Protein AF-S0FNC2-F1 (afdb_monomer)

Secondary structure (DSSP, 8-state):
---PPPHHHHHHHHHHHHHTT--SHHHHHHHHHHHHH-TT-HHHHHHHHHHHHHTT-HHHHHHHHHHHHHH-TT-HHHHHHHHHHHHHHHHHHHHHT--SHHHHHHHHHHHHHTT-HHHHHHHHHHHHHHS--HHHHHHHHHHHHHTT-HHHHHHHHHHHHHT--SHHHHHHHHHHHHHTT----

Organism: NCBI:txid1195236

Mean predicted aligned error: 4.33 Å

Radius of gyration: 21.6 Å; Cα contacts (8 Å, |Δi|>4): 200; chains: 1; bounding box: 62×23×60 Å

Structure (mmCIF, N/CA/C/O backbone):
data_AF-S0FNC2-F1
#
_entry.id   AF-S0FNC2-F1
#
loop_
_atom_site.group_PDB
_atom_site.id
_atom_site.type_symbol
_atom_site.label_atom_id
_atom_site.label_alt_id
_atom_site.label_comp_id
_atom_site.label_asym_id
_atom_site.label_entity_id
_atom_site.label_seq_id
_atom_site.pdbx_PDB_ins_code
_atom_site.Cartn_x
_atom_site.Cartn_y
_atom_site.Cartn_z
_atom_site.occupancy
_atom_site.B_iso_or_equiv
_atom_site.auth_seq_id
_atom_site.auth_comp_id
_atom_site.auth_asym_id
_atom_site.auth_atom_id
_atom_site.pdbx_PDB_model_num
ATOM 1 N N . MET A 1 1 ? -41.531 9.515 15.859 1.00 40.91 1 MET A N 1
ATOM 2 C CA . MET A 1 1 ? -40.323 9.448 16.715 1.00 40.91 1 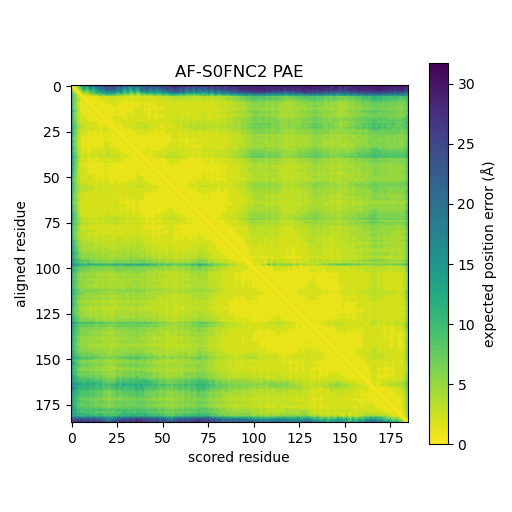MET A CA 1
ATOM 3 C C . MET A 1 1 ? -39.159 8.890 15.906 1.00 40.91 1 MET A C 1
ATOM 5 O O . MET A 1 1 ? -39.234 7.741 15.489 1.00 40.91 1 MET A O 1
ATOM 9 N N . LYS A 1 2 ? -38.100 9.671 15.647 1.00 50.19 2 LYS A N 1
ATOM 10 C CA . LYS A 1 2 ? -36.834 9.107 15.144 1.00 50.19 2 LYS A CA 1
ATOM 11 C C . LYS A 1 2 ? -36.235 8.273 16.281 1.00 50.19 2 LYS A C 1
ATOM 13 O O . LYS A 1 2 ? -35.897 8.844 17.312 1.00 50.19 2 LYS A O 1
ATOM 18 N N . ARG A 1 3 ? -36.144 6.945 16.130 1.00 58.72 3 ARG A N 1
ATOM 19 C CA . ARG A 1 3 ? -35.386 6.096 17.067 1.00 58.72 3 ARG A CA 1
ATOM 20 C C . ARG A 1 3 ? -33.948 6.617 17.094 1.00 58.72 3 ARG A C 1
ATOM 22 O O . ARG A 1 3 ? -33.275 6.596 16.065 1.00 58.72 3 ARG A O 1
ATOM 29 N N . SER A 1 4 ? -33.499 7.128 18.237 1.00 69.94 4 SER A N 1
ATOM 30 C CA . SER A 1 4 ? -32.091 7.455 18.427 1.00 69.94 4 SER A CA 1
ATOM 31 C C . SER A 1 4 ? -31.295 6.152 18.363 1.00 69.94 4 SER A C 1
ATOM 33 O O . SER A 1 4 ? -31.617 5.179 19.041 1.00 69.94 4 SER A O 1
ATOM 35 N N . ILE A 1 5 ? -30.281 6.107 17.501 1.00 80.75 5 ILE A N 1
ATOM 36 C CA . ILE A 1 5 ? -29.391 4.946 17.418 1.00 80.75 5 ILE A CA 1
ATOM 37 C C . ILE A 1 5 ? -28.609 4.869 18.735 1.00 80.75 5 ILE A C 1
ATOM 39 O O . ILE A 1 5 ? -27.973 5.855 19.135 1.00 80.75 5 ILE A O 1
ATOM 43 N N . ASN A 1 6 ? -28.661 3.725 19.419 1.00 90.62 6 ASN A N 1
ATOM 44 C CA . ASN A 1 6 ? -27.927 3.501 20.668 1.00 90.62 6 ASN A CA 1
ATOM 45 C C . ASN A 1 6 ? -26.466 3.075 20.397 1.00 90.62 6 ASN A C 1
ATOM 47 O O . ASN A 1 6 ? -26.083 2.814 19.258 1.00 90.62 6 ASN A O 1
ATOM 51 N N . LEU A 1 7 ? -25.614 3.059 21.429 1.00 93.81 7 LEU A N 1
ATOM 52 C CA . LEU A 1 7 ? -24.181 2.765 21.269 1.00 93.81 7 LEU A CA 1
ATOM 53 C C . LEU A 1 7 ? -23.921 1.374 20.664 1.00 93.81 7 LEU A C 1
ATOM 55 O O . LEU A 1 7 ? -23.107 1.255 19.753 1.00 93.81 7 LEU A O 1
ATOM 59 N N . GLN A 1 8 ? -24.646 0.342 21.102 1.00 95.25 8 GLN A N 1
ATOM 60 C CA . GLN A 1 8 ? -24.452 -1.015 20.580 1.00 95.25 8 GLN A CA 1
ATOM 61 C C . GLN A 1 8 ? -24.790 -1.132 19.092 1.00 95.25 8 GLN A C 1
ATOM 63 O O . GLN A 1 8 ? -24.058 -1.778 18.347 1.00 95.25 8 GLN A O 1
ATOM 68 N N . GLN A 1 9 ? -25.838 -0.448 18.630 1.00 95.75 9 GLN A N 1
ATOM 69 C CA . GLN A 1 9 ? -26.173 -0.393 17.207 1.00 95.75 9 GLN A CA 1
ATOM 70 C C . GLN A 1 9 ? -25.085 0.302 16.378 1.00 95.75 9 GLN A C 1
ATOM 72 O O . GLN A 1 9 ? -24.824 -0.111 15.251 1.00 95.75 9 GLN A O 1
ATOM 77 N N . LEU A 1 10 ? -24.431 1.340 16.919 1.00 97.12 10 LEU A N 1
ATOM 78 C CA . LEU A 1 10 ? -23.294 1.976 16.243 1.00 97.12 10 LEU A CA 1
ATOM 79 C C . LEU A 1 10 ? -22.106 1.017 16.136 1.00 97.12 10 LEU A C 1
ATOM 81 O O . LEU A 1 10 ? -21.517 0.915 15.063 1.00 97.12 10 LEU A O 1
ATOM 85 N N . ILE A 1 11 ? -21.781 0.307 17.220 1.00 97.81 11 ILE A N 1
ATOM 86 C CA . ILE A 1 11 ? -20.673 -0.658 17.258 1.00 97.81 11 ILE A CA 1
ATOM 87 C C . ILE A 1 11 ? -20.911 -1.800 16.266 1.00 97.81 11 ILE A C 1
ATOM 89 O O . ILE A 1 11 ? -20.016 -2.103 15.478 1.00 97.81 11 ILE A O 1
ATOM 93 N N . ALA A 1 12 ? -22.112 -2.388 16.262 1.00 97.62 12 ALA A N 1
ATOM 94 C CA . ALA A 1 12 ? -22.476 -3.453 15.328 1.00 97.62 12 ALA A CA 1
ATOM 95 C C . ALA A 1 12 ? -22.312 -2.988 13.875 1.00 97.62 12 ALA A C 1
ATOM 97 O O . ALA A 1 12 ? -21.589 -3.607 13.098 1.00 97.62 12 ALA A O 1
ATOM 98 N N . LYS A 1 13 ? -22.868 -1.817 13.550 1.00 97.56 13 LYS A N 1
ATOM 99 C CA . LYS A 1 13 ? -22.765 -1.231 12.214 1.00 97.56 13 LYS A CA 1
ATOM 100 C C . LYS A 1 13 ? -21.322 -0.929 11.800 1.00 97.56 13 LYS A C 1
ATOM 102 O O . LYS A 1 13 ? -20.951 -1.163 10.657 1.00 97.56 13 LYS A O 1
ATOM 107 N N . ALA A 1 14 ? -20.497 -0.405 12.707 1.00 97.69 14 ALA A N 1
ATOM 108 C CA . ALA A 1 14 ? -19.078 -0.183 12.431 1.00 97.69 14 ALA A CA 1
ATOM 109 C C . ALA A 1 14 ? -18.333 -1.500 12.159 1.00 97.69 14 ALA A C 1
ATOM 111 O O . ALA A 1 14 ? -17.436 -1.534 11.319 1.00 97.69 14 ALA A O 1
ATOM 112 N N . GLY A 1 15 ? -18.705 -2.574 12.862 1.00 97.69 15 GLY A N 1
ATOM 113 C CA . GLY A 1 15 ? -18.206 -3.924 12.617 1.00 97.69 15 GLY A CA 1
ATOM 114 C C . GLY A 1 15 ? -18.590 -4.448 11.234 1.00 97.69 15 GLY A C 1
ATOM 115 O O . GLY A 1 15 ? -17.712 -4.884 10.498 1.00 97.69 15 GLY A O 1
ATOM 116 N N . GLU A 1 16 ? -19.864 -4.337 10.855 1.00 98.06 16 GLU A N 1
ATOM 117 C CA . GLU A 1 16 ? -20.365 -4.734 9.529 1.00 98.06 16 GLU A CA 1
ATOM 118 C C . GLU A 1 16 ? -19.631 -4.000 8.401 1.00 98.06 16 GLU A C 1
ATOM 120 O O . GLU A 1 16 ? -19.143 -4.631 7.469 1.00 98.06 16 GLU A O 1
ATOM 125 N N . MET A 1 17 ? -19.479 -2.678 8.522 1.00 97.94 17 MET A N 1
ATOM 126 C CA . MET A 1 17 ? -18.751 -1.871 7.538 1.00 97.94 17 MET A CA 1
ATOM 127 C C . MET A 1 17 ? -17.285 -2.295 7.415 1.00 97.94 17 MET A C 1
ATOM 129 O O . MET A 1 17 ? -16.760 -2.382 6.310 1.00 97.94 17 MET A O 1
ATOM 133 N N . ALA A 1 18 ? -16.628 -2.603 8.537 1.00 96.81 18 ALA A N 1
ATOM 134 C CA . ALA A 1 18 ? -15.254 -3.094 8.523 1.00 96.81 18 ALA A CA 1
ATOM 135 C C . ALA A 1 18 ? -15.131 -4.445 7.796 1.00 96.81 18 ALA A C 1
ATOM 137 O O . ALA A 1 18 ? -14.205 -4.628 7.009 1.00 96.81 18 ALA A O 1
ATOM 138 N N . VAL A 1 19 ? -16.073 -5.369 8.020 1.00 97.50 19 VAL A N 1
ATOM 139 C CA . VAL A 1 19 ? -16.124 -6.667 7.319 1.00 97.50 19 VAL A CA 1
ATOM 140 C C . VAL A 1 19 ? -16.393 -6.480 5.824 1.00 97.50 19 VAL A C 1
ATOM 142 O O . VAL A 1 19 ? -15.784 -7.161 5.005 1.00 97.50 19 VAL A O 1
ATOM 145 N N . ALA A 1 20 ? -17.245 -5.521 5.462 1.00 97.44 20 ALA A N 1
ATOM 146 C CA . ALA A 1 20 ? -17.543 -5.161 4.077 1.00 97.44 20 ALA A CA 1
ATOM 147 C C . ALA A 1 20 ? -16.441 -4.319 3.396 1.00 97.44 20 ALA A C 1
ATOM 149 O O . ALA A 1 20 ? -16.605 -3.918 2.246 1.00 97.44 20 ALA A O 1
ATOM 150 N N . ASN A 1 21 ? -15.321 -4.043 4.082 1.00 95.62 21 ASN A N 1
ATOM 151 C CA . ASN A 1 21 ? -14.230 -3.188 3.601 1.00 95.62 21 ASN A CA 1
ATOM 152 C C . ASN A 1 21 ? -14.685 -1.750 3.242 1.00 95.62 21 ASN A C 1
ATOM 154 O O . ASN A 1 21 ? -14.097 -1.082 2.391 1.00 95.62 21 ASN A O 1
ATOM 158 N N . GLU A 1 22 ? -15.731 -1.254 3.908 1.00 97.19 22 GLU A N 1
ATOM 159 C CA . GLU A 1 22 ? -16.284 0.088 3.730 1.00 97.19 22 GLU A CA 1
ATOM 160 C C . GLU A 1 22 ? -15.594 1.090 4.665 1.00 97.19 22 GLU A C 1
ATOM 162 O O . GLU A 1 22 ? -16.004 1.293 5.810 1.00 9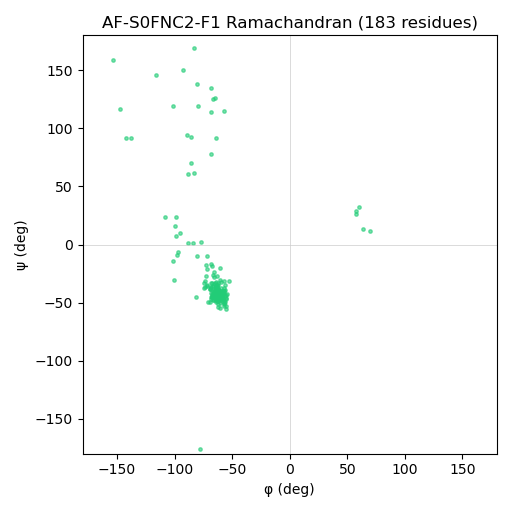7.19 22 GLU A O 1
ATOM 167 N N . TRP A 1 23 ? -14.568 1.774 4.161 1.00 96.50 23 TRP A N 1
ATOM 168 C CA . TRP A 1 23 ? -13.766 2.734 4.935 1.00 96.50 23 TRP A CA 1
ATOM 169 C C . TRP A 1 23 ? -14.009 4.195 4.551 1.00 96.50 23 TRP A C 1
ATOM 171 O O . TRP A 1 23 ? -13.139 5.033 4.739 1.00 96.50 23 TRP A O 1
ATOM 181 N N . GLY A 1 24 ? -15.167 4.518 3.976 1.00 95.56 24 GLY A N 1
ATOM 182 C CA . GLY A 1 24 ? -15.487 5.884 3.552 1.00 95.56 24 GLY A CA 1
ATOM 183 C C . GLY A 1 24 ? -15.896 6.817 4.701 1.00 95.56 24 GLY A C 1
ATOM 184 O O . GLY A 1 24 ? -15.958 6.432 5.871 1.00 95.56 24 GLY A O 1
ATOM 185 N N . GLU A 1 25 ? -16.283 8.047 4.358 1.00 96.94 25 GLU A N 1
ATOM 186 C CA . GLU A 1 25 ? -16.701 9.098 5.308 1.00 96.94 25 GLU A CA 1
ATOM 187 C C . GLU A 1 25 ? -17.815 8.641 6.276 1.00 96.94 25 GLU A C 1
ATOM 189 O O . GLU A 1 25 ? -17.888 9.046 7.440 1.00 96.94 25 GLU A O 1
ATOM 194 N N . ARG A 1 26 ? -18.692 7.741 5.821 1.00 97.00 26 ARG A N 1
ATOM 195 C CA . ARG A 1 26 ? -19.731 7.135 6.661 1.00 97.00 26 ARG A CA 1
ATOM 196 C C . ARG A 1 26 ? -19.137 6.308 7.807 1.00 97.00 26 ARG A C 1
ATOM 198 O O . ARG A 1 26 ? -19.629 6.409 8.932 1.00 97.00 26 ARG A O 1
ATOM 205 N N . ALA A 1 27 ? -18.098 5.518 7.533 1.00 97.44 27 ALA A N 1
ATOM 206 C CA . ALA A 1 27 ? -17.410 4.703 8.532 1.00 97.44 27 ALA A CA 1
ATOM 207 C C . ALA A 1 27 ? -16.709 5.597 9.554 1.00 97.44 27 ALA A C 1
ATOM 209 O O . ALA A 1 27 ? -16.815 5.359 10.759 1.00 97.44 27 ALA A O 1
ATOM 210 N N . TYR A 1 28 ? -16.081 6.674 9.073 1.00 98.38 28 TYR A N 1
ATOM 211 C CA . TYR A 1 28 ? -15.515 7.718 9.919 1.00 98.38 28 TYR A CA 1
ATOM 212 C C . TYR A 1 28 ? -16.564 8.297 10.876 1.00 98.38 28 TYR A C 1
ATOM 214 O O . TYR A 1 28 ? -16.401 8.222 12.093 1.00 98.38 28 TYR A O 1
ATOM 222 N N . LYS A 1 29 ? -17.692 8.795 10.349 1.00 98.25 29 LYS A N 1
ATOM 223 C CA . LYS A 1 29 ? -18.761 9.417 11.153 1.00 98.25 29 LYS A CA 1
ATOM 224 C C . LYS A 1 29 ? -19.300 8.481 12.236 1.00 98.25 29 LYS A C 1
ATOM 226 O O . LYS A 1 29 ? -19.562 8.924 13.353 1.00 98.25 29 LYS A O 1
ATOM 231 N N . ILE A 1 30 ? -19.463 7.195 11.922 1.00 98.06 30 ILE A N 1
ATOM 232 C CA . ILE A 1 30 ? -19.958 6.198 12.880 1.00 98.06 30 ILE A CA 1
ATOM 233 C C . ILE A 1 30 ? -18.922 5.933 13.974 1.00 98.06 30 ILE A C 1
ATOM 235 O O . ILE A 1 30 ? -19.272 6.014 15.149 1.00 98.06 30 ILE A O 1
ATOM 239 N N . ASN A 1 31 ? -17.661 5.670 13.623 1.00 98.44 31 ASN A N 1
ATOM 240 C CA . ASN A 1 31 ? -16.629 5.402 14.627 1.00 98.44 31 ASN A CA 1
ATOM 241 C C . ASN A 1 31 ? -16.323 6.638 15.487 1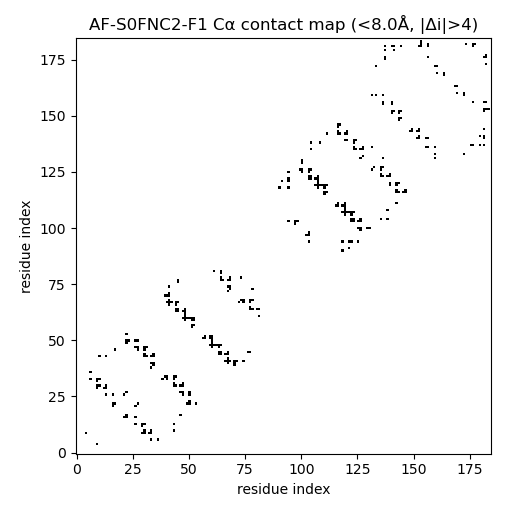.00 98.44 31 ASN A C 1
ATOM 243 O O . ASN A 1 31 ? -16.172 6.517 16.700 1.00 98.44 31 ASN A O 1
ATOM 247 N N . ALA A 1 32 ? -16.356 7.841 14.910 1.00 98.25 32 ALA A N 1
ATOM 248 C CA . ALA A 1 32 ? -16.269 9.085 15.671 1.00 98.25 32 ALA A CA 1
ATOM 249 C C . ALA A 1 32 ? -17.451 9.246 16.647 1.00 98.25 32 ALA A C 1
ATOM 251 O O . ALA A 1 32 ? -17.269 9.687 17.781 1.00 98.25 32 ALA A O 1
ATOM 252 N N . ALA A 1 33 ? -18.670 8.864 16.247 1.00 97.88 33 ALA A N 1
ATOM 253 C CA . ALA A 1 33 ? -19.832 8.881 17.135 1.00 97.88 33 ALA A CA 1
ATOM 254 C C . ALA A 1 33 ? -19.742 7.840 18.265 1.00 97.88 33 ALA A C 1
ATOM 256 O O . ALA A 1 33 ? -20.227 8.116 19.364 1.00 97.88 33 ALA A O 1
ATOM 257 N N . ILE A 1 34 ? -19.116 6.682 18.018 1.00 98.44 34 ILE A N 1
ATOM 258 C CA . ILE A 1 34 ? -18.789 5.698 19.062 1.00 98.44 34 ILE A CA 1
ATOM 259 C C . ILE A 1 34 ? -17.835 6.337 20.068 1.00 98.44 34 ILE A C 1
ATOM 261 O O . ILE A 1 34 ? -18.186 6.416 21.240 1.00 98.44 34 ILE A O 1
ATOM 265 N N . LEU A 1 35 ? -16.706 6.896 19.616 1.00 97.81 35 LEU A N 1
ATOM 266 C CA . LEU A 1 35 ? -15.709 7.494 20.513 1.00 97.81 35 LEU A CA 1
ATOM 267 C C . LEU A 1 35 ? -16.220 8.701 21.305 1.00 97.81 35 LEU A C 1
ATOM 269 O O . LEU A 1 35 ? -15.751 8.950 22.410 1.00 97.81 35 LEU A O 1
ATOM 273 N N . LYS A 1 36 ? -17.212 9.438 20.789 1.00 97.44 36 LYS A N 1
ATOM 274 C CA . LYS A 1 36 ? -17.891 10.499 21.556 1.00 97.44 36 LYS A CA 1
ATOM 275 C C . LYS A 1 36 ? -18.684 9.968 22.755 1.00 97.44 36 LYS A C 1
ATOM 277 O O . LYS A 1 36 ? -18.905 10.717 23.699 1.00 97.44 36 LYS A O 1
ATOM 282 N N . ARG A 1 37 ? -19.163 8.723 22.693 1.00 96.88 37 ARG A N 1
ATOM 283 C CA . ARG A 1 37 ? -19.986 8.079 23.735 1.00 96.88 37 ARG A CA 1
ATOM 284 C C . ARG A 1 37 ? -19.180 7.129 24.614 1.00 96.88 37 ARG A C 1
ATOM 286 O O . ARG A 1 37 ? -19.524 6.945 25.772 1.00 96.88 37 ARG A O 1
ATOM 293 N N . ASP A 1 38 ? -18.147 6.533 24.040 1.00 97.50 38 ASP A N 1
ATOM 294 C CA . ASP A 1 38 ? -17.257 5.564 24.657 1.00 97.50 38 ASP A CA 1
ATOM 295 C C . ASP A 1 38 ? -15.834 5.830 24.160 1.00 97.50 38 ASP A C 1
ATOM 297 O O . ASP A 1 38 ? -15.408 5.344 23.111 1.00 97.50 38 ASP A O 1
ATOM 301 N N . GLN A 1 39 ? -15.107 6.662 24.907 1.00 96.75 39 GLN A N 1
ATOM 302 C CA . GLN A 1 39 ? -13.744 7.065 24.556 1.00 96.75 39 GLN A CA 1
ATOM 303 C C . GLN A 1 39 ? -12.737 5.912 24.666 1.00 96.75 39 GLN A C 1
ATOM 305 O O . GLN A 1 39 ? -11.666 6.007 24.064 1.00 96.75 39 GLN A O 1
ATOM 310 N N . ASN A 1 40 ? -13.106 4.833 25.369 1.00 97.19 40 ASN A N 1
ATOM 311 C CA . ASN A 1 40 ? -12.286 3.650 25.623 1.00 97.19 40 ASN A CA 1
ATOM 312 C C . ASN A 1 40 ? -12.630 2.502 24.658 1.00 97.19 40 ASN A C 1
ATOM 314 O O . ASN A 1 40 ? -12.384 1.333 24.944 1.00 97.19 40 ASN A O 1
ATOM 318 N N . ASN A 1 41 ? -13.192 2.815 23.489 1.00 98.19 41 ASN A N 1
ATOM 319 C CA . ASN A 1 41 ? -13.463 1.817 22.466 1.00 98.19 41 ASN A CA 1
ATOM 320 C C . ASN A 1 41 ? -12.230 1.595 21.572 1.00 98.19 41 ASN A C 1
ATOM 322 O O . ASN A 1 41 ? -12.050 2.283 20.559 1.00 98.19 41 ASN A O 1
ATOM 326 N N . SER A 1 42 ? -11.384 0.620 21.921 1.00 98.31 42 SER A N 1
ATOM 327 C CA . SER A 1 42 ? -10.163 0.305 21.155 1.00 98.31 42 SER A CA 1
ATOM 328 C C . SER A 1 42 ? -10.472 -0.046 19.692 1.00 98.31 42 SER A C 1
ATOM 330 O O . SER A 1 42 ? -9.810 0.440 18.775 1.00 98.31 42 SER A O 1
ATOM 332 N N . ALA A 1 43 ? -11.545 -0.800 19.440 1.00 98.12 43 ALA A N 1
ATOM 333 C CA . ALA A 1 43 ? -11.960 -1.185 18.092 1.00 98.12 43 ALA A CA 1
ATOM 334 C C . ALA A 1 43 ? -12.415 0.004 17.222 1.00 98.12 43 ALA A C 1
ATOM 336 O O . ALA A 1 43 ? -12.214 -0.003 16.010 1.00 98.12 43 ALA A O 1
ATOM 337 N N . ALA A 1 44 ? -13.039 1.034 17.797 1.00 98.44 44 ALA A N 1
ATOM 338 C CA . ALA A 1 44 ? -13.361 2.249 17.048 1.00 98.44 44 ALA A CA 1
ATOM 339 C C . ALA A 1 44 ? -12.103 3.077 16.739 1.00 98.44 44 ALA A C 1
ATOM 341 O O . ALA A 1 44 ? -12.003 3.632 15.643 1.00 98.44 44 ALA A O 1
ATOM 342 N N . CYS A 1 45 ? -11.125 3.106 17.655 1.00 98.69 45 CYS A N 1
ATOM 343 C CA . CYS A 1 45 ? -9.824 3.734 17.413 1.00 98.69 45 CYS A CA 1
ATOM 344 C C . CYS A 1 45 ? -9.099 3.065 16.235 1.00 98.69 45 CYS A C 1
ATOM 346 O O . CYS A 1 45 ? -8.700 3.756 15.300 1.00 98.69 45 CYS A O 1
ATOM 348 N N . THR A 1 46 ? -9.022 1.729 16.193 1.00 98.62 46 THR A N 1
ATOM 349 C CA . THR A 1 46 ? -8.373 1.018 15.073 1.00 98.62 46 THR A CA 1
ATOM 350 C C . THR A 1 46 ? -9.085 1.218 13.735 1.00 98.62 46 THR A C 1
ATOM 352 O O . THR A 1 46 ? -8.430 1.358 12.702 1.00 98.62 46 THR A O 1
ATOM 355 N N . ARG A 1 47 ? -10.423 1.289 13.721 1.00 98.50 47 ARG A N 1
ATOM 356 C CA . ARG A 1 47 ? -11.190 1.568 12.494 1.00 98.50 47 ARG A CA 1
ATOM 357 C C . ARG A 1 47 ? -11.006 3.007 11.999 1.00 98.50 47 ARG A C 1
ATOM 359 O O . ARG A 1 47 ? -10.899 3.209 10.792 1.00 98.50 47 ARG A O 1
ATOM 366 N N . LEU A 1 48 ? -10.932 3.999 12.893 1.00 98.50 48 LEU A N 1
ATOM 367 C CA . LEU A 1 48 ? -10.581 5.374 12.506 1.00 98.50 48 LEU A CA 1
ATOM 368 C C . LEU A 1 48 ? -9.140 5.473 12.014 1.00 98.50 48 LEU A C 1
ATOM 370 O O . LEU A 1 48 ? -8.888 6.131 11.011 1.00 98.50 48 LEU A O 1
ATOM 374 N N . ALA A 1 49 ? -8.209 4.781 12.663 1.00 98.50 49 ALA A N 1
ATOM 375 C CA . ALA A 1 49 ? -6.829 4.717 12.210 1.00 98.50 49 ALA A CA 1
ATOM 376 C C . ALA A 1 49 ? -6.727 4.154 10.782 1.00 98.50 49 ALA A C 1
ATOM 378 O O . ALA A 1 49 ? -6.024 4.705 9.937 1.00 98.50 49 ALA A O 1
ATOM 379 N N . LYS A 1 50 ? -7.496 3.099 10.472 1.00 98.00 50 LYS A N 1
ATOM 380 C CA . LYS A 1 50 ? -7.593 2.548 9.114 1.00 98.00 50 LYS A CA 1
ATOM 381 C C . LYS A 1 50 ? -8.158 3.559 8.114 1.00 98.00 50 LYS A C 1
ATOM 383 O O . LYS A 1 50 ? -7.620 3.658 7.015 1.00 98.00 50 LYS A O 1
ATOM 388 N N . TYR A 1 51 ? -9.195 4.311 8.494 1.00 98.19 51 TYR A N 1
ATOM 389 C CA . TYR A 1 51 ? -9.731 5.409 7.682 1.00 98.19 51 TYR A CA 1
ATOM 390 C C . TYR A 1 51 ? -8.647 6.443 7.361 1.00 98.19 51 TYR A C 1
ATOM 392 O O . TYR A 1 51 ? -8.418 6.734 6.191 1.00 98.19 51 TYR A O 1
ATOM 400 N N . TYR A 1 52 ? -7.949 6.959 8.376 1.00 98.44 52 TYR A N 1
ATOM 401 C CA . TYR A 1 52 ? -6.894 7.955 8.183 1.00 98.44 52 TYR A CA 1
ATOM 402 C C . TYR A 1 52 ? -5.783 7.427 7.277 1.00 98.44 52 TYR A C 1
ATOM 404 O O . TYR A 1 52 ? -5.430 8.077 6.299 1.00 98.44 52 TYR A O 1
ATOM 412 N N . ARG A 1 53 ? -5.336 6.189 7.511 1.00 96.56 53 ARG A N 1
ATOM 413 C CA . ARG A 1 53 ? -4.305 5.536 6.698 1.00 96.56 53 ARG A CA 1
ATOM 414 C C . ARG A 1 53 ? -4.688 5.429 5.219 1.00 96.56 53 ARG A C 1
ATOM 416 O O . ARG A 1 53 ? -3.839 5.613 4.360 1.00 96.56 53 ARG A O 1
ATOM 423 N N . LEU A 1 54 ? -5.944 5.102 4.910 1.00 95.50 54 LEU A N 1
ATOM 424 C CA . LEU A 1 54 ? -6.420 4.997 3.522 1.00 95.50 54 LEU A CA 1
ATOM 425 C C . LEU A 1 54 ? -6.573 6.356 2.826 1.00 95.50 54 LEU A C 1
ATOM 427 O O . LEU A 1 54 ? -6.638 6.393 1.603 1.00 95.50 54 LEU A O 1
ATOM 431 N N . ASN A 1 55 ? -6.625 7.445 3.594 1.00 96.19 55 ASN A N 1
ATOM 432 C CA . ASN A 1 55 ? -6.649 8.816 3.088 1.00 96.19 55 ASN A CA 1
ATOM 433 C C . ASN A 1 55 ? -5.265 9.483 3.157 1.00 96.19 55 ASN A C 1
ATOM 435 O O . ASN A 1 55 ? -5.187 10.699 3.072 1.00 96.19 55 ASN A O 1
ATOM 439 N N . ASP A 1 56 ? -4.196 8.696 3.324 1.00 95.56 56 ASP A N 1
ATOM 440 C CA . ASP A 1 56 ? -2.804 9.164 3.411 1.00 95.56 56 ASP A CA 1
ATOM 441 C C . ASP A 1 56 ? -2.489 10.062 4.629 1.00 95.56 56 ASP A C 1
ATOM 443 O O . ASP A 1 56 ? -1.418 10.651 4.745 1.00 95.56 56 ASP A O 1
ATOM 447 N N . ASN A 1 57 ? -3.389 10.099 5.614 1.00 97.56 57 ASN A N 1
ATOM 448 C CA . ASN A 1 57 ? -3.196 10.798 6.884 1.00 97.56 57 ASN A CA 1
ATOM 449 C C . ASN A 1 57 ? -2.446 9.883 7.867 1.00 97.56 57 ASN A C 1
ATOM 451 O O . ASN A 1 57 ? -3.028 9.322 8.803 1.00 97.56 57 ASN A O 1
ATOM 455 N N . ILE A 1 58 ? -1.162 9.638 7.597 1.00 96.88 58 ILE A N 1
ATOM 456 C CA . ILE A 1 58 ? -0.365 8.629 8.313 1.00 96.88 58 ILE A CA 1
ATOM 457 C C . ILE A 1 58 ? -0.182 8.972 9.796 1.00 96.88 58 ILE A C 1
ATOM 459 O O . ILE A 1 58 ? -0.297 8.080 10.639 1.00 96.88 58 ILE A O 1
ATOM 463 N N . GLU A 1 59 ? 0.031 10.240 10.137 1.00 97.50 59 GLU A N 1
ATOM 464 C CA . GLU A 1 59 ? 0.238 10.658 11.528 1.00 97.50 59 GLU A CA 1
ATOM 465 C C . GLU A 1 59 ? -1.027 10.491 12.375 1.00 97.50 59 GLU A C 1
ATOM 467 O O . GLU A 1 59 ? -0.987 9.904 13.458 1.00 97.50 59 GLU A O 1
ATOM 472 N N . GLU A 1 60 ? -2.189 10.897 11.864 1.00 98.31 60 GLU A N 1
ATOM 473 C CA . GLU A 1 60 ? -3.470 10.661 12.529 1.00 98.31 60 GLU A CA 1
ATOM 474 C C . GLU A 1 60 ? -3.772 9.164 12.654 1.00 98.31 60 GLU A C 1
ATOM 476 O O . GLU A 1 60 ? -4.316 8.717 13.669 1.00 98.31 60 GLU A O 1
ATOM 481 N N . ALA A 1 61 ? -3.387 8.363 11.655 1.00 98.50 61 ALA A N 1
ATOM 482 C CA . ALA A 1 61 ? -3.495 6.915 11.744 1.00 98.50 61 ALA A CA 1
ATOM 483 C C . ALA A 1 61 ? -2.635 6.358 12.887 1.00 98.50 61 ALA A C 1
ATOM 485 O O . ALA A 1 61 ? -3.153 5.600 13.712 1.00 98.50 61 ALA A O 1
ATOM 486 N N . LYS A 1 62 ? -1.358 6.759 12.980 1.00 98.44 62 LYS A N 1
ATOM 487 C CA . LYS A 1 62 ? -0.455 6.362 14.072 1.00 98.44 62 LYS A CA 1
ATOM 488 C C . LYS A 1 62 ? -1.036 6.737 15.432 1.00 98.44 62 LYS A C 1
ATOM 490 O O . LYS A 1 62 ? -1.152 5.871 16.295 1.00 98.44 62 LYS A O 1
ATOM 495 N N . GLN A 1 63 ? -1.480 7.983 15.602 1.00 98.50 63 GLN A N 1
ATOM 496 C CA . GLN A 1 63 ? -2.080 8.459 16.853 1.00 98.50 63 GLN A CA 1
ATOM 497 C C . GLN A 1 63 ? -3.293 7.620 17.272 1.00 98.50 63 GLN A C 1
ATOM 499 O O . GLN A 1 63 ? -3.431 7.261 18.441 1.00 98.50 63 GLN A O 1
ATOM 504 N N . MET A 1 64 ? -4.171 7.268 16.330 1.00 98.62 64 MET A N 1
ATOM 505 C CA . MET A 1 64 ? -5.344 6.444 16.631 1.00 98.62 64 MET A CA 1
ATOM 506 C C . MET A 1 64 ? -4.988 4.982 16.933 1.00 98.62 64 MET A C 1
ATOM 508 O O . MET A 1 64 ? -5.631 4.376 17.791 1.00 98.62 64 MET A O 1
ATOM 512 N N . TYR A 1 65 ? -3.971 4.408 16.282 1.00 98.75 65 TYR A N 1
ATOM 513 C CA . TYR A 1 65 ? -3.482 3.076 16.646 1.00 98.75 65 TYR A CA 1
ATOM 514 C C . TYR A 1 65 ? -2.819 3.066 18.027 1.00 98.75 65 TYR A C 1
ATOM 516 O O . TYR A 1 65 ? -3.102 2.165 18.810 1.00 98.75 65 TYR A O 1
ATOM 524 N N . LEU A 1 66 ? -2.007 4.074 18.356 1.00 98.69 66 LEU A N 1
ATOM 525 C CA . LEU A 1 66 ? -1.398 4.217 19.683 1.00 98.69 66 LEU A CA 1
ATOM 526 C C . LEU A 1 66 ? -2.470 4.350 20.766 1.00 98.69 66 LEU A C 1
ATOM 528 O O . LEU A 1 66 ? -2.459 3.592 21.727 1.00 98.69 66 LEU A O 1
ATOM 532 N N . LYS A 1 67 ? -3.487 5.191 20.542 1.00 98.62 67 LYS A N 1
ATOM 533 C CA . LYS A 1 67 ? -4.636 5.288 21.450 1.00 98.62 67 LYS A CA 1
ATOM 534 C C . LYS A 1 67 ? -5.355 3.947 21.638 1.00 98.62 67 LYS A C 1
ATOM 536 O O . LYS A 1 67 ? -5.831 3.650 22.729 1.00 98.62 67 LYS A O 1
ATOM 541 N N . ALA A 1 68 ? -5.470 3.133 20.586 1.00 98.75 68 ALA A N 1
ATOM 542 C CA . ALA A 1 68 ? -6.055 1.801 20.712 1.00 98.75 68 ALA A CA 1
ATOM 543 C C . ALA A 1 68 ? -5.217 0.886 21.623 1.00 98.75 68 ALA A C 1
ATOM 545 O O . ALA A 1 68 ? -5.810 0.107 22.363 1.00 98.75 68 ALA A O 1
ATOM 546 N N . LEU A 1 69 ? -3.884 1.008 21.589 1.00 98.62 69 LEU A N 1
ATOM 547 C CA . LEU A 1 69 ? -2.958 0.267 22.455 1.00 98.62 69 LEU A CA 1
ATOM 548 C C . LEU A 1 69 ? -2.938 0.779 23.896 1.00 98.62 69 LEU A C 1
ATOM 550 O O . LEU A 1 69 ? -2.807 -0.025 24.811 1.00 98.62 69 LEU A O 1
ATOM 554 N N . ASP A 1 70 ? -3.134 2.081 24.110 1.00 98.5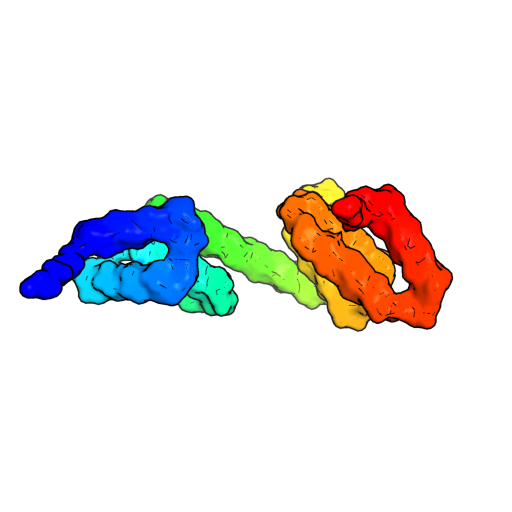6 70 ASP A N 1
ATOM 555 C CA . ASP A 1 70 ? -3.291 2.638 25.460 1.00 98.56 70 ASP A CA 1
ATOM 556 C C . ASP A 1 70 ? -4.532 2.065 26.169 1.00 98.56 70 ASP A C 1
ATOM 558 O O . ASP A 1 70 ? -4.544 1.889 27.385 1.00 98.56 70 ASP A O 1
ATOM 562 N N . ILE A 1 71 ? -5.591 1.776 25.402 1.00 98.56 71 ILE A N 1
ATOM 563 C CA . ILE A 1 71 ? -6.841 1.176 25.892 1.00 98.56 71 ILE A CA 1
ATOM 564 C C . ILE A 1 71 ? -6.710 -0.347 26.029 1.00 98.56 71 ILE A C 1
ATOM 566 O O . ILE A 1 71 ? -7.182 -0.931 27.003 1.00 98.56 71 ILE A O 1
ATOM 570 N N . ASP A 1 72 ? -6.137 -0.991 25.016 1.00 98.50 72 ASP A N 1
ATOM 571 C CA . ASP A 1 72 ? -6.005 -2.440 24.886 1.00 98.50 72 ASP A CA 1
ATOM 572 C C . ASP A 1 72 ? -4.596 -2.769 24.362 1.00 98.50 72 ASP A C 1
ATOM 574 O O . ASP A 1 72 ? -4.380 -2.811 23.145 1.00 98.50 72 ASP A O 1
ATOM 578 N N . PRO A 1 73 ? -3.625 -3.006 25.264 1.00 98.50 73 PRO A N 1
ATOM 579 C CA . PRO A 1 73 ? -2.235 -3.254 24.885 1.00 98.50 73 PRO A CA 1
ATOM 580 C C . PRO A 1 73 ? -2.030 -4.490 24.000 1.00 98.50 73 PRO A C 1
ATOM 582 O O . PRO A 1 73 ? -1.022 -4.586 23.303 1.00 98.50 73 PRO A O 1
ATOM 585 N N . GLU A 1 74 ? -2.978 -5.434 23.996 1.00 97.94 74 GLU A N 1
ATOM 586 C CA . GLU A 1 74 ? -2.920 -6.655 23.186 1.00 97.94 74 GLU A CA 1
ATOM 587 C C . GLU A 1 74 ? -3.671 -6.521 21.852 1.00 97.94 74 GLU A C 1
ATOM 589 O O . GLU A 1 74 ? -3.844 -7.506 21.122 1.00 97.94 74 GLU A O 1
ATOM 594 N N . ASN A 1 75 ? -4.095 -5.307 21.484 1.00 98.31 75 ASN A N 1
ATOM 595 C CA . ASN A 1 75 ? -4.836 -5.069 20.255 1.00 98.31 75 ASN A CA 1
ATOM 596 C C . ASN A 1 75 ? -3.994 -5.382 19.007 1.00 98.31 75 ASN A C 1
ATOM 598 O O . ASN A 1 75 ? -3.322 -4.524 18.429 1.00 98.31 75 ASN A O 1
ATOM 602 N N . ARG A 1 76 ? -4.084 -6.626 18.527 1.00 97.81 76 ARG A N 1
ATOM 603 C CA . ARG A 1 76 ? -3.303 -7.122 17.380 1.00 97.81 76 ARG A CA 1
ATOM 604 C C . ARG A 1 76 ? -3.518 -6.296 16.114 1.00 97.81 76 ARG A C 1
ATOM 606 O O . ARG A 1 76 ? -2.605 -6.179 15.303 1.00 97.81 76 ARG A O 1
ATOM 613 N N . GLY A 1 77 ? -4.710 -5.721 15.937 1.00 96.50 77 GLY A N 1
ATOM 614 C CA . GLY A 1 77 ? -5.010 -4.843 14.809 1.00 96.50 77 GLY A CA 1
ATOM 615 C C . GLY A 1 77 ? -4.149 -3.580 14.825 1.00 96.50 77 GLY A C 1
ATOM 616 O O . GLY A 1 77 ? -3.573 -3.229 13.797 1.00 96.50 77 GLY A O 1
ATOM 617 N N . ALA A 1 78 ? -4.023 -2.932 15.983 1.00 98.31 78 ALA A N 1
ATOM 618 C CA . ALA A 1 78 ? -3.179 -1.753 16.145 1.00 98.31 78 ALA A CA 1
ATOM 619 C C . ALA A 1 78 ? -1.685 -2.086 16.037 1.00 98.31 78 ALA A C 1
ATOM 621 O O . ALA A 1 78 ? -0.991 -1.442 15.253 1.00 98.31 78 ALA A O 1
ATOM 622 N N . ILE A 1 79 ? -1.221 -3.140 16.725 1.00 98.62 79 ILE A N 1
ATOM 623 C CA . ILE A 1 79 ? 0.182 -3.597 16.670 1.00 98.62 79 ILE A CA 1
ATOM 624 C C . ILE A 1 79 ? 0.605 -3.862 15.221 1.00 98.62 79 ILE A C 1
ATOM 626 O O . ILE A 1 79 ? 1.600 -3.321 14.744 1.00 98.62 79 ILE A O 1
ATOM 630 N N . ASN A 1 80 ? -0.172 -4.669 14.494 1.00 98.19 80 ASN A N 1
ATOM 631 C CA . ASN A 1 80 ? 0.179 -5.054 13.130 1.00 98.19 80 ASN A CA 1
ATOM 632 C C . ASN A 1 80 ? 0.220 -3.849 12.182 1.00 98.19 80 ASN A C 1
ATOM 634 O O . ASN A 1 80 ? 1.097 -3.786 11.326 1.00 98.19 80 ASN A O 1
ATOM 638 N N . ASN A 1 81 ? -0.712 -2.899 12.316 1.00 98.00 81 ASN A N 1
ATOM 639 C CA . ASN A 1 81 ? -0.732 -1.728 11.442 1.00 98.00 81 ASN A CA 1
ATOM 640 C C . ASN A 1 81 ? 0.379 -0.726 11.770 1.00 98.00 81 ASN A C 1
ATOM 642 O O . ASN A 1 81 ? 0.933 -0.158 10.835 1.00 98.00 81 ASN A O 1
ATOM 646 N N . LEU A 1 82 ? 0.724 -0.523 13.044 1.00 98.19 82 LEU A N 1
ATOM 647 C CA . LEU A 1 82 ? 1.870 0.312 13.414 1.00 98.19 82 LEU A CA 1
ATOM 648 C C . LEU A 1 82 ? 3.174 -0.287 12.890 1.00 98.19 82 LEU A C 1
ATOM 650 O O . LEU A 1 82 ? 3.918 0.410 12.213 1.00 98.19 82 LEU A O 1
ATOM 654 N N . ASN A 1 83 ? 3.394 -1.590 13.087 1.00 97.81 83 ASN A N 1
ATOM 655 C CA . ASN A 1 83 ? 4.572 -2.276 12.548 1.00 97.81 83 ASN A CA 1
ATOM 656 C C . ASN A 1 83 ? 4.673 -2.147 11.022 1.00 97.81 83 ASN A C 1
ATOM 658 O O . ASN A 1 83 ? 5.760 -1.974 10.480 1.00 97.81 83 ASN A O 1
ATOM 662 N N . ASP A 1 84 ? 3.545 -2.239 10.315 1.00 96.62 84 ASP A N 1
ATOM 663 C CA . ASP A 1 84 ? 3.514 -2.087 8.861 1.00 96.62 84 ASP A CA 1
ATOM 664 C C . ASP A 1 84 ? 3.830 -0.652 8.412 1.00 96.62 84 ASP A C 1
ATOM 666 O O . ASP A 1 84 ? 4.517 -0.477 7.406 1.00 96.62 84 ASP A O 1
ATOM 670 N N . ILE A 1 85 ? 3.383 0.361 9.167 1.00 96.44 85 ILE A N 1
ATOM 671 C CA . ILE A 1 85 ? 3.738 1.766 8.925 1.00 96.44 85 ILE A CA 1
ATOM 672 C C . ILE A 1 85 ? 5.229 2.001 9.190 1.00 96.44 85 ILE A C 1
ATOM 674 O O . ILE A 1 85 ? 5.895 2.584 8.341 1.00 96.44 85 ILE A O 1
ATOM 678 N N . GLU A 1 86 ? 5.767 1.528 10.315 1.00 96.31 86 GLU A N 1
ATOM 679 C CA . GLU A 1 86 ? 7.192 1.691 10.636 1.00 96.31 86 GLU A CA 1
ATOM 680 C C . GLU A 1 86 ? 8.074 1.016 9.585 1.00 96.31 86 GLU A C 1
ATOM 682 O O . GLU A 1 86 ? 8.971 1.638 9.026 1.00 96.31 86 GLU A O 1
ATOM 687 N N . LYS A 1 87 ? 7.733 -0.213 9.188 1.00 96.19 87 LYS A N 1
ATOM 688 C CA . LYS A 1 87 ? 8.431 -0.903 8.101 1.00 96.19 87 LYS A CA 1
ATOM 689 C C . LYS A 1 87 ? 8.304 -0.163 6.766 1.00 96.19 87 LYS A C 1
ATOM 691 O O . LYS A 1 87 ? 9.184 -0.259 5.916 1.00 96.19 87 LYS A O 1
ATOM 696 N N . ASP A 1 88 ? 7.169 0.486 6.501 1.00 94.81 88 ASP A N 1
ATOM 697 C CA . ASP A 1 88 ? 7.014 1.303 5.295 1.00 94.81 88 ASP A CA 1
ATOM 698 C C . ASP A 1 88 ? 7.948 2.516 5.313 1.00 94.81 88 ASP A C 1
ATOM 700 O O . ASP A 1 88 ? 8.580 2.791 4.292 1.00 94.81 88 ASP A O 1
ATOM 704 N N . ASN A 1 89 ? 8.073 3.168 6.473 1.00 94.50 89 ASN A N 1
ATOM 705 C CA . ASN A 1 89 ? 8.972 4.293 6.702 1.00 94.50 89 ASN A CA 1
ATOM 706 C C . ASN A 1 89 ? 10.446 3.886 6.554 1.00 94.50 89 ASN A C 1
ATOM 708 O O . ASN A 1 89 ? 11.159 4.495 5.764 1.00 94.50 89 ASN A O 1
ATOM 712 N N . GLU A 1 90 ? 10.871 2.799 7.204 1.00 96.12 90 GLU A N 1
ATOM 713 C CA . GLU A 1 90 ? 12.226 2.242 7.058 1.00 96.12 90 GLU A CA 1
ATOM 714 C C . GLU A 1 90 ? 12.572 1.948 5.589 1.00 96.12 90 GLU A C 1
ATOM 716 O O . GLU A 1 90 ? 13.667 2.248 5.119 1.00 96.12 90 GLU A O 1
ATOM 721 N N . GLU A 1 91 ? 11.630 1.378 4.829 1.00 96.69 91 GLU A N 1
ATOM 722 C CA . GLU A 1 91 ? 11.835 1.120 3.402 1.00 96.69 91 GLU A CA 1
ATOM 723 C C . GLU A 1 91 ? 11.919 2.414 2.574 1.00 96.69 91 GLU A C 1
ATOM 725 O O . GLU A 1 91 ? 12.638 2.436 1.576 1.00 96.69 91 GLU A O 1
ATOM 730 N N . ASN A 1 92 ? 11.196 3.477 2.947 1.00 94.81 92 ASN A N 1
ATOM 731 C CA . ASN A 1 92 ? 11.302 4.780 2.278 1.00 94.81 92 ASN A CA 1
ATOM 732 C C . ASN A 1 92 ? 12.669 5.420 2.550 1.00 94.81 92 ASN A C 1
ATOM 734 O O . ASN A 1 92 ? 13.336 5.849 1.611 1.00 94.81 92 ASN A O 1
ATOM 738 N N . GLU A 1 93 ? 13.130 5.389 3.800 1.00 96.00 93 GLU A N 1
ATOM 739 C CA . GLU A 1 93 ? 14.471 5.846 4.173 1.00 96.00 93 GLU A CA 1
ATOM 740 C C . GLU A 1 93 ? 15.565 5.044 3.446 1.00 96.00 93 GLU A C 1
ATOM 742 O O . GLU A 1 93 ? 16.525 5.620 2.932 1.00 96.00 93 GLU A O 1
ATOM 747 N N . GLU A 1 94 ? 15.409 3.717 3.317 1.00 96.12 94 GLU A N 1
ATOM 748 C CA . GLU A 1 94 ? 16.323 2.875 2.530 1.00 96.12 94 GLU A CA 1
ATOM 749 C C . GLU A 1 94 ? 16.381 3.332 1.063 1.00 96.12 94 GLU A C 1
ATOM 751 O O . GLU A 1 94 ? 17.468 3.466 0.498 1.00 96.12 94 GLU A O 1
ATOM 756 N N . VAL A 1 95 ? 15.226 3.604 0.450 1.00 97.62 95 VAL A N 1
ATOM 757 C CA . VAL A 1 95 ? 15.111 4.092 -0.935 1.00 97.62 95 VAL A CA 1
ATOM 758 C C . VAL A 1 95 ? 15.749 5.477 -1.106 1.00 97.62 95 VAL A C 1
ATOM 760 O O . VAL A 1 95 ? 16.305 5.781 -2.169 1.00 97.62 95 VAL A O 1
ATOM 763 N N . ASP A 1 96 ? 15.711 6.316 -0.074 1.00 96.06 96 ASP A N 1
ATOM 764 C CA . ASP A 1 96 ? 16.286 7.660 -0.100 1.00 96.06 96 ASP A CA 1
ATOM 765 C C . ASP A 1 96 ? 17.807 7.710 -0.093 1.00 96.06 96 ASP A C 1
ATOM 767 O O . ASP A 1 96 ? 18.387 8.636 -0.661 1.00 96.06 96 ASP A O 1
ATOM 771 N N . ASN A 1 97 ? 18.456 6.638 0.356 1.00 95.94 97 ASN A N 1
ATOM 772 C CA . ASN A 1 97 ? 19.909 6.498 0.283 1.00 95.94 97 ASN A CA 1
ATOM 773 C C . ASN A 1 97 ? 20.447 6.259 -1.142 1.00 95.94 97 ASN A C 1
ATOM 775 O O . ASN A 1 97 ? 21.659 6.311 -1.359 1.00 95.94 97 ASN A O 1
ATOM 779 N N . TYR A 1 98 ? 19.580 5.998 -2.124 1.00 95.56 98 TYR A N 1
ATOM 780 C CA . TYR A 1 98 ? 19.976 5.786 -3.516 1.00 95.56 98 TYR A CA 1
ATOM 781 C C . TYR A 1 98 ? 19.720 7.035 -4.367 1.00 95.56 98 TYR A C 1
ATOM 783 O O . TYR A 1 98 ? 18.578 7.465 -4.543 1.00 95.56 98 TYR A O 1
ATOM 791 N N . GLY A 1 99 ? 20.795 7.590 -4.938 1.00 90.69 99 GLY A N 1
ATOM 792 C CA . GLY A 1 99 ? 20.744 8.810 -5.754 1.00 90.69 99 GLY A CA 1
ATOM 793 C C . GLY A 1 99 ? 20.780 8.595 -7.271 1.00 90.69 99 GLY A C 1
ATOM 794 O O . GLY A 1 99 ? 20.484 9.525 -8.014 1.00 90.69 99 GLY A O 1
ATOM 795 N N . SER A 1 100 ? 21.143 7.400 -7.753 1.00 97.38 100 SER A N 1
ATOM 796 C CA . SER A 1 100 ? 21.280 7.117 -9.189 1.00 97.38 100 SER A CA 1
ATOM 797 C C . SER A 1 100 ? 20.275 6.067 -9.668 1.00 97.38 100 SER A C 1
ATOM 799 O O . SER A 1 100 ? 19.978 5.103 -8.959 1.00 97.38 100 SER A O 1
ATOM 801 N N . ILE A 1 101 ? 19.796 6.210 -10.910 1.00 98.00 101 ILE A N 1
ATOM 802 C CA . ILE A 1 101 ? 18.924 5.218 -11.565 1.00 98.00 101 ILE A CA 1
ATOM 803 C C . ILE A 1 101 ? 19.591 3.836 -11.574 1.00 98.00 101 ILE A C 1
ATOM 805 O O . ILE A 1 101 ? 18.951 2.831 -11.269 1.00 98.00 101 ILE A O 1
ATOM 809 N N . GLY A 1 102 ? 20.889 3.772 -11.885 1.00 97.88 102 GLY A N 1
ATOM 810 C CA . GLY A 1 102 ? 21.628 2.512 -11.952 1.00 97.88 102 GLY A CA 1
ATOM 811 C C . GLY A 1 102 ? 21.662 1.765 -10.617 1.00 97.88 102 GLY A C 1
ATOM 812 O O . GLY A 1 102 ? 21.467 0.547 -10.592 1.00 97.88 102 GLY A O 1
ATOM 813 N N . ASP A 1 103 ? 21.866 2.475 -9.507 1.00 98.19 103 ASP A N 1
ATOM 814 C CA . ASP A 1 103 ? 21.892 1.857 -8.178 1.00 98.19 103 ASP A CA 1
ATOM 815 C C . ASP A 1 103 ? 20.492 1.469 -7.705 1.00 98.19 103 ASP A C 1
ATOM 817 O O . ASP A 1 103 ? 20.323 0.378 -7.158 1.00 98.19 103 ASP A O 1
ATOM 821 N N . LEU A 1 104 ? 19.479 2.291 -8.003 1.00 98.62 104 LEU A N 1
ATOM 822 C CA . LEU A 1 104 ? 18.072 1.971 -7.751 1.00 98.62 104 LEU A CA 1
ATOM 823 C C . LEU A 1 104 ? 17.650 0.683 -8.468 1.00 98.62 104 LEU A C 1
ATOM 825 O O . LEU A 1 104 ? 17.071 -0.207 -7.845 1.00 98.62 104 LEU A O 1
ATOM 829 N N . LEU A 1 105 ? 17.988 0.533 -9.753 1.00 98.62 105 LEU A N 1
ATOM 830 C CA . LEU A 1 105 ? 17.676 -0.673 -10.526 1.00 98.62 105 LEU A CA 1
ATOM 831 C C . LEU A 1 105 ? 18.401 -1.909 -9.970 1.00 98.62 105 LEU A C 1
ATOM 833 O O . LEU A 1 105 ? 17.789 -2.967 -9.805 1.00 98.62 105 LEU A O 1
ATOM 837 N N . LYS A 1 106 ? 19.690 -1.790 -9.624 1.00 98.56 106 LYS A N 1
ATOM 838 C CA . LYS A 1 106 ? 20.462 -2.893 -9.021 1.00 98.56 106 LYS A CA 1
ATOM 839 C C . LYS A 1 106 ? 19.896 -3.309 -7.663 1.00 98.56 106 LYS A C 1
ATOM 841 O O . LYS A 1 106 ? 19.729 -4.504 -7.404 1.00 98.56 106 LYS A O 1
ATOM 846 N N . ALA A 1 107 ? 19.597 -2.342 -6.799 1.00 98.50 107 ALA A N 1
ATOM 847 C CA . ALA A 1 107 ? 19.007 -2.588 -5.490 1.00 98.50 107 ALA A CA 1
ATOM 848 C C . ALA A 1 107 ? 17.605 -3.198 -5.624 1.00 98.50 107 ALA A C 1
ATOM 850 O O . ALA A 1 107 ? 17.304 -4.190 -4.960 1.00 98.50 107 ALA A O 1
ATOM 851 N N . GLY A 1 108 ? 16.782 -2.680 -6.539 1.00 98.56 108 GLY A N 1
ATOM 852 C CA . GLY A 1 108 ? 15.453 -3.209 -6.832 1.00 98.56 108 GLY A CA 1
ATOM 853 C C . GLY A 1 108 ? 15.517 -4.661 -7.299 1.00 98.56 108 GLY A C 1
ATOM 854 O O . GLY A 1 108 ? 14.817 -5.514 -6.755 1.00 98.56 108 GLY A O 1
ATOM 855 N N . GLN A 1 109 ? 16.439 -4.990 -8.208 1.00 98.62 109 GLN A N 1
ATOM 856 C CA . GLN A 1 109 ? 16.639 -6.363 -8.672 1.00 98.62 109 GLN A CA 1
ATOM 857 C C . GLN A 1 109 ? 17.095 -7.294 -7.538 1.00 98.62 109 GLN A C 1
ATOM 859 O O . GLN A 1 109 ? 16.601 -8.415 -7.413 1.00 98.62 109 GLN A O 1
ATOM 864 N N . LYS A 1 110 ? 17.999 -6.834 -6.666 1.00 98.62 110 LYS A N 1
ATOM 865 C CA . LYS A 1 110 ? 18.407 -7.579 -5.463 1.00 98.62 110 LYS A CA 1
ATOM 866 C C . LYS A 1 110 ? 17.240 -7.779 -4.490 1.00 98.62 110 LYS A C 1
ATOM 868 O O . LYS A 1 110 ? 17.151 -8.816 -3.837 1.00 98.62 110 LYS A O 1
ATOM 873 N N . SER A 1 111 ? 16.339 -6.810 -4.383 1.00 98.56 111 SER A N 1
ATOM 874 C CA . SER A 1 111 ? 15.120 -6.929 -3.581 1.00 98.56 111 SER A CA 1
ATOM 875 C C . SER A 1 111 ? 14.134 -7.927 -4.194 1.00 98.56 111 SER A C 1
ATOM 877 O O . SER A 1 111 ? 13.572 -8.738 -3.457 1.00 98.56 111 SER A O 1
ATOM 879 N N . MET A 1 112 ? 14.004 -7.968 -5.525 1.00 98.50 112 MET A N 1
ATOM 880 C CA . MET A 1 112 ? 13.208 -8.979 -6.234 1.00 98.50 112 MET A CA 1
ATOM 881 C C . MET A 1 112 ? 13.690 -10.402 -5.937 1.00 98.50 112 MET A C 1
ATOM 883 O O . MET A 1 112 ? 12.875 -11.261 -5.604 1.00 98.50 112 MET A O 1
ATOM 887 N N . THR A 1 113 ? 15.002 -10.662 -6.000 1.00 98.38 113 THR A N 1
ATOM 888 C CA . THR A 1 113 ? 15.549 -12.008 -5.733 1.00 98.38 113 THR A CA 1
ATOM 889 C C . THR A 1 113 ? 15.369 -12.444 -4.280 1.00 98.38 113 THR A C 1
ATOM 891 O O . THR A 1 113 ? 15.259 -13.634 -4.004 1.00 98.38 113 THR A O 1
ATOM 894 N N . LYS A 1 114 ? 15.282 -11.487 -3.351 1.00 98.06 114 LYS A N 1
ATOM 895 C CA . LYS A 1 114 ? 14.990 -11.729 -1.931 1.00 98.06 114 LYS A CA 1
ATOM 896 C C . LYS A 1 114 ? 13.495 -11.845 -1.615 1.00 98.06 114 LYS A C 1
ATOM 898 O O . LYS A 1 114 ? 13.143 -11.960 -0.445 1.00 98.06 114 LYS A O 1
ATOM 903 N N . GLY A 1 115 ? 12.614 -11.744 -2.610 1.00 97.69 115 GLY A N 1
ATOM 904 C CA . GLY A 1 115 ? 11.165 -11.720 -2.397 1.00 97.69 115 GLY A CA 1
ATOM 905 C C . GLY A 1 115 ? 10.647 -10.440 -1.726 1.00 97.69 115 GLY A C 1
ATOM 906 O O . GLY A 1 115 ? 9.490 -10.382 -1.316 1.00 97.69 115 GLY A O 1
ATOM 907 N N . LYS A 1 116 ? 11.475 -9.392 -1.614 1.00 98.00 116 LYS A N 1
ATOM 908 C CA . LYS A 1 116 ? 11.099 -8.086 -1.051 1.00 98.00 116 LYS A CA 1
ATOM 909 C C . LYS A 1 116 ? 10.413 -7.223 -2.115 1.00 98.00 116 LYS A C 1
ATOM 911 O O . LYS A 1 116 ? 10.911 -6.164 -2.491 1.00 98.00 116 LYS A O 1
ATOM 916 N N . TYR A 1 117 ? 9.274 -7.687 -2.625 1.00 98.31 117 TYR A N 1
ATOM 917 C CA . TYR A 1 117 ? 8.612 -7.066 -3.779 1.00 98.31 117 TYR A CA 1
ATOM 918 C C . TYR A 1 117 ? 8.109 -5.641 -3.508 1.00 98.31 117 TYR A C 1
ATOM 920 O O . TYR A 1 117 ? 8.190 -4.798 -4.397 1.00 98.31 117 TYR A O 1
ATOM 928 N N . ARG A 1 118 ? 7.669 -5.335 -2.274 1.00 97.75 118 ARG A N 1
ATOM 929 C CA . ARG A 1 118 ? 7.265 -3.970 -1.887 1.00 97.75 118 ARG A CA 1
ATOM 930 C C . ARG A 1 118 ? 8.430 -2.988 -2.025 1.00 97.75 118 ARG A C 1
ATOM 932 O O . ARG A 1 118 ? 8.318 -2.035 -2.792 1.00 97.75 118 ARG A O 1
ATOM 939 N N . LEU A 1 119 ? 9.561 -3.275 -1.382 1.00 98.50 119 LEU A N 1
ATOM 940 C CA . LEU A 1 119 ? 10.779 -2.470 -1.496 1.00 98.50 119 LEU A CA 1
ATOM 941 C C . LEU A 1 119 ? 11.275 -2.381 -2.948 1.00 98.50 119 LEU A C 1
ATOM 943 O O . LEU A 1 119 ? 11.598 -1.296 -3.418 1.00 98.50 119 LEU A O 1
ATOM 947 N N . ALA A 1 120 ? 11.281 -3.498 -3.686 1.00 98.75 120 ALA A N 1
ATOM 948 C CA . ALA A 1 120 ? 11.651 -3.493 -5.102 1.00 98.75 120 ALA A CA 1
ATOM 949 C C . ALA A 1 120 ? 10.778 -2.526 -5.917 1.00 98.75 120 ALA A C 1
ATOM 951 O O . ALA A 1 120 ? 11.306 -1.738 -6.697 1.00 98.75 120 ALA A O 1
ATOM 952 N N . SER A 1 121 ? 9.459 -2.533 -5.690 1.00 98.69 121 SER A N 1
ATOM 953 C CA . SER A 1 121 ? 8.546 -1.612 -6.370 1.00 98.69 121 SER A CA 1
ATOM 954 C C . SER A 1 121 ? 8.841 -0.146 -6.043 1.00 98.69 121 SER A C 1
ATOM 956 O O . SER A 1 121 ? 8.826 0.674 -6.952 1.00 98.69 121 SER A O 1
ATOM 958 N N . LYS A 1 122 ? 9.194 0.192 -4.793 1.00 98.62 122 LYS A N 1
ATOM 959 C CA . LYS A 1 122 ? 9.577 1.563 -4.410 1.00 98.62 122 LYS A CA 1
ATOM 960 C C . LYS A 1 122 ? 10.867 2.010 -5.104 1.00 98.62 122 LYS A C 1
ATOM 962 O O . LYS A 1 122 ? 10.917 3.104 -5.659 1.00 98.62 122 LYS A O 1
ATOM 967 N N . LEU A 1 123 ? 11.881 1.142 -5.136 1.00 98.81 123 LEU A N 1
ATOM 968 C CA . LEU A 1 123 ? 13.164 1.413 -5.797 1.00 98.81 123 LEU A CA 1
ATOM 969 C C . LEU A 1 123 ? 12.986 1.635 -7.306 1.00 98.81 123 LEU A C 1
ATOM 971 O O . LEU A 1 123 ? 13.493 2.612 -7.857 1.00 98.81 123 LEU A O 1
ATOM 975 N N . PHE A 1 124 ? 12.226 0.764 -7.975 1.00 98.75 124 PHE A N 1
ATOM 976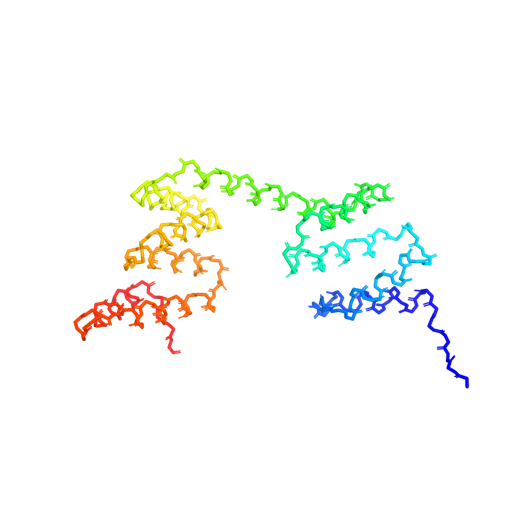 C CA . PHE A 1 124 ? 11.946 0.907 -9.404 1.00 98.75 124 PHE A CA 1
ATOM 977 C C . PHE A 1 124 ? 11.050 2.106 -9.713 1.00 98.75 124 PHE A C 1
ATOM 979 O O . PHE A 1 124 ? 11.276 2.776 -10.716 1.00 98.75 124 PHE A O 1
ATOM 986 N N . LEU A 1 125 ? 10.080 2.414 -8.849 1.00 98.50 125 LEU A N 1
ATOM 987 C CA . LEU A 1 125 ? 9.239 3.600 -8.990 1.00 98.50 125 LEU A CA 1
ATOM 988 C C . LEU A 1 125 ? 10.066 4.881 -8.886 1.00 98.50 125 LEU A C 1
ATOM 990 O O . LEU A 1 125 ? 9.902 5.771 -9.713 1.00 98.50 125 LEU A O 1
ATOM 994 N N . LYS A 1 126 ? 11.002 4.963 -7.934 1.00 98.44 126 LYS A N 1
ATOM 995 C CA . LYS A 1 126 ? 11.917 6.107 -7.850 1.00 98.44 126 LYS A CA 1
ATOM 996 C C . LYS A 1 126 ? 12.790 6.222 -9.100 1.00 98.44 126 LYS A C 1
ATOM 998 O O . LYS A 1 126 ? 12.917 7.316 -9.634 1.00 98.44 126 LYS A O 1
ATOM 1003 N N . ALA A 1 127 ? 13.327 5.111 -9.612 1.00 98.50 127 ALA A N 1
ATOM 1004 C CA . ALA A 1 127 ? 14.094 5.113 -10.861 1.00 98.50 127 ALA A CA 1
ATOM 1005 C C . ALA A 1 127 ? 13.259 5.619 -12.050 1.00 98.50 127 ALA A C 1
ATOM 1007 O O . ALA A 1 127 ? 13.720 6.478 -12.794 1.00 98.50 127 ALA A O 1
ATOM 1008 N N . TYR A 1 128 ? 12.024 5.125 -12.184 1.00 98.06 128 TYR A N 1
ATOM 1009 C CA . TYR A 1 128 ? 11.080 5.536 -13.224 1.00 98.06 128 TYR A CA 1
ATOM 1010 C C . TYR A 1 128 ? 10.698 7.019 -13.119 1.00 98.06 128 TYR A C 1
ATOM 1012 O O . TYR A 1 128 ? 10.591 7.696 -14.133 1.00 98.06 128 TYR A O 1
ATOM 1020 N N . ASN A 1 129 ? 10.533 7.546 -11.903 1.00 96.94 129 ASN A N 1
ATOM 1021 C CA . ASN A 1 129 ? 10.200 8.955 -11.689 1.00 96.94 129 ASN A CA 1
ATOM 1022 C C . ASN A 1 129 ? 11.373 9.907 -11.974 1.00 96.94 129 ASN A C 1
ATOM 1024 O O . ASN A 1 129 ? 11.130 11.064 -12.306 1.00 96.94 129 ASN A O 1
ATOM 1028 N N . ILE A 1 130 ? 12.626 9.453 -11.828 1.00 96.56 130 ILE A N 1
ATOM 1029 C CA . ILE A 1 130 ? 13.800 10.235 -12.251 1.00 96.56 130 ILE A CA 1
ATOM 1030 C C . ILE A 1 130 ? 13.859 10.274 -13.780 1.00 96.56 130 ILE A C 1
ATOM 1032 O O . ILE A 1 130 ? 13.997 11.347 -14.362 1.00 96.56 130 ILE A O 1
ATOM 1036 N N . GLU A 1 131 ? 13.747 9.111 -14.423 1.00 96.00 131 GLU A N 1
ATOM 1037 C CA . GLU A 1 131 ? 13.685 8.996 -15.878 1.00 96.00 131 GLU A CA 1
ATOM 1038 C C . GLU A 1 131 ? 12.795 7.806 -16.286 1.00 96.00 131 GLU A C 1
ATOM 1040 O O . GLU A 1 131 ? 13.140 6.647 -16.004 1.00 96.00 131 GLU A O 1
ATOM 1045 N N . PRO A 1 132 ? 11.666 8.060 -16.977 1.00 95.75 132 PRO A N 1
ATOM 1046 C CA . PRO A 1 132 ? 10.766 7.019 -17.469 1.00 95.75 132 PRO A CA 1
ATOM 1047 C C . PRO A 1 132 ? 11.386 6.173 -18.593 1.00 95.75 132 PRO A C 1
ATOM 1049 O O . PRO A 1 132 ? 11.098 6.342 -19.773 1.00 95.75 132 PRO A O 1
ATOM 1052 N N . THR A 1 133 ? 12.255 5.230 -18.236 1.00 95.44 133 THR A N 1
ATOM 1053 C CA . THR A 1 133 ? 12.857 4.289 -19.194 1.00 95.44 133 THR A CA 1
ATOM 1054 C C . THR A 1 133 ? 12.051 2.994 -19.290 1.00 95.44 133 THR A C 1
ATOM 1056 O O . THR A 1 133 ? 11.496 2.513 -18.298 1.00 95.44 133 THR A O 1
ATOM 1059 N N . LEU A 1 134 ? 12.067 2.346 -20.463 1.00 96.19 134 LEU A N 1
ATOM 1060 C CA . LEU A 1 134 ? 11.429 1.035 -20.658 1.00 96.19 134 LEU A CA 1
ATOM 1061 C C . LEU A 1 134 ? 11.959 -0.024 -19.670 1.00 96.19 134 LEU A C 1
ATOM 1063 O O . LEU A 1 134 ? 11.200 -0.857 -19.177 1.00 96.19 134 LEU A O 1
ATOM 1067 N N . THR A 1 135 ? 13.247 0.037 -19.320 1.00 97.06 135 THR A N 1
ATOM 1068 C CA . THR A 1 135 ? 13.864 -0.847 -18.318 1.00 97.06 135 THR A CA 1
ATOM 1069 C C . THR A 1 135 ? 13.271 -0.646 -16.922 1.00 97.06 135 THR A C 1
ATOM 1071 O O . THR A 1 135 ? 12.962 -1.631 -16.242 1.00 97.06 135 THR A O 1
ATOM 1074 N N . ALA A 1 136 ? 13.097 0.607 -16.488 1.00 97.94 136 ALA A N 1
ATOM 1075 C CA . ALA A 1 136 ? 12.485 0.917 -15.198 1.00 97.94 136 ALA A CA 1
ATOM 1076 C C . ALA A 1 136 ? 11.002 0.516 -15.183 1.00 97.94 136 ALA A C 1
ATOM 1078 O O . ALA A 1 136 ? 10.561 -0.129 -14.232 1.00 97.94 136 ALA A O 1
ATOM 1079 N N . ALA A 1 137 ? 10.269 0.797 -16.266 1.00 98.06 137 ALA A N 1
ATOM 1080 C CA . ALA A 1 137 ? 8.862 0.430 -16.409 1.00 98.06 137 ALA A CA 1
ATOM 1081 C C . ALA A 1 137 ? 8.645 -1.089 -16.305 1.00 98.06 137 ALA A C 1
ATOM 1083 O O . ALA A 1 137 ? 7.820 -1.556 -15.523 1.00 98.06 137 ALA A O 1
ATOM 1084 N N . VAL A 1 138 ? 9.430 -1.888 -17.033 1.00 98.00 138 VAL A N 1
ATOM 1085 C CA . VAL A 1 138 ? 9.305 -3.357 -17.030 1.00 98.00 138 VAL A CA 1
ATOM 1086 C C . VAL A 1 138 ? 9.717 -3.953 -15.683 1.00 98.00 138 VAL A C 1
ATOM 1088 O O . VAL A 1 138 ? 9.057 -4.869 -15.189 1.00 98.00 138 VAL A O 1
ATOM 1091 N N . SER A 1 139 ? 10.759 -3.408 -15.049 1.00 98.56 139 SER A N 1
ATOM 1092 C CA . SER A 1 139 ? 11.172 -3.810 -13.696 1.00 98.56 139 SER A CA 1
ATOM 1093 C C . SER A 1 139 ? 10.077 -3.532 -12.661 1.00 98.56 139 SER A C 1
ATOM 1095 O O . SER A 1 139 ? 9.727 -4.410 -11.866 1.00 98.56 139 SER A O 1
ATOM 1097 N N . LEU A 1 140 ? 9.484 -2.336 -12.707 1.00 98.69 140 LEU A N 1
ATOM 1098 C CA . LEU A 1 140 ? 8.396 -1.927 -11.823 1.00 98.69 140 LEU A CA 1
ATOM 1099 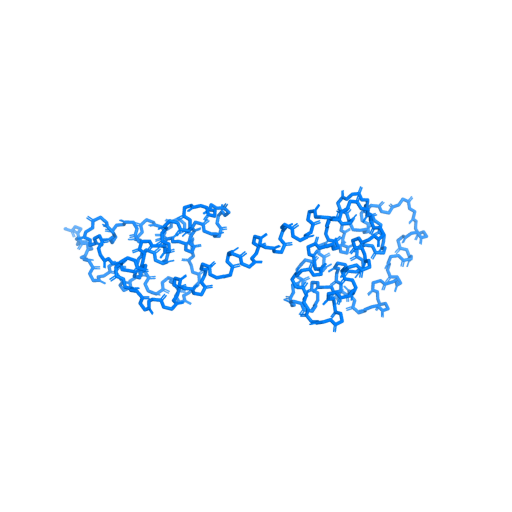C C . LEU A 1 140 ? 7.136 -2.775 -12.040 1.00 98.69 140 LEU A C 1
ATOM 1101 O O . LEU A 1 140 ? 6.579 -3.300 -11.076 1.00 98.69 140 LEU A O 1
ATOM 1105 N N . ALA A 1 141 ? 6.736 -2.987 -13.294 1.00 98.19 141 ALA A N 1
ATOM 1106 C CA . ALA A 1 141 ? 5.625 -3.865 -13.654 1.00 98.19 141 ALA A CA 1
ATOM 1107 C C . ALA A 1 141 ? 5.854 -5.306 -13.164 1.00 98.19 141 ALA A C 1
ATOM 1109 O O . ALA A 1 141 ? 4.942 -5.937 -12.630 1.00 98.19 141 ALA A O 1
ATOM 1110 N N . GLY A 1 142 ? 7.083 -5.819 -13.269 1.00 98.25 142 GLY A N 1
ATOM 1111 C CA . GLY A 1 142 ? 7.462 -7.117 -12.712 1.00 98.25 142 GLY A CA 1
ATOM 1112 C C . GLY A 1 142 ? 7.271 -7.195 -11.194 1.00 98.25 142 GLY A C 1
ATOM 1113 O O . GLY A 1 142 ? 6.731 -8.186 -10.693 1.00 98.25 142 GLY A O 1
ATOM 1114 N N . ALA A 1 143 ? 7.657 -6.147 -10.459 1.00 98.50 143 ALA A N 1
ATOM 1115 C CA . ALA A 1 143 ? 7.427 -6.059 -9.017 1.00 98.50 143 ALA A CA 1
ATOM 1116 C C . ALA A 1 143 ? 5.928 -5.990 -8.681 1.00 98.50 143 ALA A C 1
ATOM 1118 O O . ALA A 1 143 ? 5.463 -6.746 -7.828 1.00 98.50 143 ALA A O 1
ATOM 1119 N N . TYR A 1 144 ? 5.150 -5.167 -9.391 1.00 98.38 144 TYR A N 1
ATOM 1120 C CA . TYR A 1 144 ? 3.696 -5.085 -9.214 1.00 98.38 144 TYR A CA 1
ATOM 1121 C C . TYR A 1 144 ? 2.991 -6.410 -9.490 1.00 98.38 144 TYR A C 1
ATOM 1123 O O . TYR A 1 144 ? 2.159 -6.824 -8.684 1.00 98.38 144 TYR A O 1
ATOM 1131 N N . LYS A 1 145 ? 3.380 -7.134 -10.542 1.00 97.44 145 LYS A N 1
ATOM 1132 C CA . LYS A 1 145 ? 2.850 -8.472 -10.832 1.00 97.44 145 LYS A CA 1
ATOM 1133 C C . LYS A 1 145 ? 3.118 -9.459 -9.693 1.00 97.44 145 LYS A C 1
ATOM 1135 O O . LYS A 1 145 ? 2.245 -10.243 -9.342 1.00 97.44 145 LYS A O 1
ATOM 1140 N N . LYS A 1 146 ? 4.303 -9.419 -9.071 1.00 97.69 146 LYS A N 1
ATOM 1141 C CA . LYS A 1 146 ? 4.614 -10.256 -7.892 1.00 97.69 146 LYS A CA 1
ATOM 1142 C C . LYS A 1 146 ? 3.810 -9.880 -6.645 1.00 97.69 146 LYS A C 1
ATOM 1144 O O . LYS A 1 146 ? 3.722 -10.690 -5.728 1.00 97.69 146 LYS A O 1
ATOM 1149 N N . MET A 1 147 ? 3.237 -8.680 -6.618 1.00 97.19 147 MET A N 1
ATOM 1150 C CA . MET A 1 147 ? 2.358 -8.181 -5.559 1.00 97.19 147 MET A CA 1
ATOM 1151 C C . MET A 1 147 ? 0.868 -8.307 -5.910 1.00 97.19 147 MET A C 1
ATOM 1153 O O . MET A 1 147 ? 0.051 -7.756 -5.178 1.00 97.19 147 MET A O 1
ATOM 1157 N N . ASP A 1 148 ? 0.527 -8.965 -7.025 1.00 96.38 148 ASP A N 1
ATOM 1158 C CA . ASP A 1 148 ? -0.843 -9.076 -7.550 1.00 96.38 148 ASP A CA 1
ATOM 1159 C C . ASP A 1 148 ? -1.518 -7.713 -7.822 1.00 96.38 148 ASP A C 1
ATOM 1161 O O . ASP A 1 148 ? -2.735 -7.558 -7.800 1.00 96.38 148 ASP A O 1
ATOM 1165 N N . LYS A 1 149 ? -0.711 -6.675 -8.083 1.00 96.38 149 LYS A N 1
ATOM 1166 C CA . LYS A 1 149 ? -1.185 -5.316 -8.388 1.00 96.38 149 LYS A CA 1
ATOM 1167 C C . LYS A 1 149 ? -1.429 -5.146 -9.882 1.00 96.38 149 LYS A C 1
ATOM 1169 O O . LYS A 1 149 ? -0.789 -4.326 -10.540 1.00 96.38 149 LYS A O 1
ATOM 1174 N N . THR A 1 150 ? -2.340 -5.950 -10.407 1.00 95.06 150 THR A N 1
ATOM 1175 C CA . THR A 1 150 ? -2.628 -6.059 -11.839 1.00 95.06 150 THR A CA 1
ATOM 1176 C C . THR A 1 150 ? -3.055 -4.727 -12.465 1.00 95.06 150 THR A C 1
ATOM 1178 O O . THR A 1 150 ? -2.521 -4.351 -13.508 1.00 95.06 150 THR A O 1
ATOM 1181 N N . ASP A 1 151 ? -3.885 -3.945 -11.773 1.00 95.06 151 ASP A N 1
ATOM 1182 C CA . ASP A 1 151 ? -4.311 -2.615 -12.237 1.00 95.06 151 ASP A CA 1
ATOM 1183 C C . ASP A 1 151 ? -3.124 -1.661 -12.447 1.00 95.06 151 ASP A C 1
ATOM 1185 O O . ASP A 1 151 ? -3.091 -0.880 -13.398 1.00 95.06 151 ASP A O 1
ATOM 1189 N N . LEU A 1 152 ? -2.103 -1.738 -11.581 1.00 96.94 152 LEU A N 1
ATOM 1190 C CA . LEU A 1 152 ? -0.902 -0.913 -11.718 1.00 96.94 152 LEU A CA 1
ATOM 1191 C C . LEU A 1 152 ? 0.001 -1.389 -12.858 1.00 96.94 152 LEU A C 1
ATOM 1193 O O . LEU A 1 152 ? 0.675 -0.564 -13.470 1.00 96.94 152 LEU A O 1
ATOM 1197 N N . VAL A 1 153 ? 0.024 -2.693 -13.150 1.00 97.50 153 VAL A N 1
ATOM 1198 C CA . VAL A 1 153 ? 0.738 -3.231 -14.319 1.00 97.50 153 VAL A CA 1
ATOM 1199 C C . VAL A 1 153 ? 0.107 -2.696 -15.600 1.00 97.50 153 VAL A C 1
ATOM 1201 O O . VAL A 1 153 ? 0.823 -2.200 -16.468 1.00 97.50 153 VAL A O 1
ATOM 1204 N N . GLU A 1 154 ? -1.223 -2.752 -15.701 1.00 95.94 154 GLU A N 1
ATOM 1205 C CA . GLU A 1 154 ? -1.950 -2.255 -16.868 1.00 95.94 154 GLU A CA 1
ATOM 1206 C C . GLU A 1 154 ? -1.771 -0.747 -17.039 1.00 95.94 154 GLU A C 1
ATOM 1208 O O . GLU A 1 154 ? -1.439 -0.289 -18.134 1.00 95.94 154 GLU A O 1
ATOM 1213 N N . LYS A 1 155 ? -1.926 0.021 -15.955 1.00 96.06 155 LYS A N 1
ATOM 1214 C CA . LYS A 1 155 ? -1.709 1.467 -15.986 1.00 96.06 155 LYS A CA 1
ATOM 1215 C C . LYS A 1 155 ? -0.300 1.804 -16.476 1.00 96.06 155 LYS A C 1
ATOM 1217 O O . LYS A 1 155 ? -0.153 2.584 -17.405 1.00 96.06 155 LYS A O 1
ATOM 1222 N N . LEU A 1 156 ? 0.727 1.177 -15.903 1.00 97.50 156 LEU A N 1
ATOM 1223 C CA . LEU A 1 156 ? 2.114 1.452 -16.273 1.00 97.50 156 LEU A CA 1
ATOM 1224 C C . LEU A 1 156 ? 2.415 1.078 -17.729 1.00 97.50 156 LEU A C 1
ATOM 1226 O O . LEU A 1 156 ? 3.164 1.783 -18.401 1.00 97.50 156 LEU A O 1
ATOM 1230 N N . TYR A 1 157 ? 1.829 -0.010 -18.233 1.00 96.62 157 TYR A N 1
ATOM 1231 C CA . TYR A 1 157 ? 1.940 -0.384 -19.643 1.00 96.62 157 TYR A CA 1
ATOM 1232 C C . TYR A 1 157 ? 1.330 0.681 -20.565 1.00 96.62 157 TYR A C 1
ATOM 1234 O O . TYR A 1 157 ? 1.973 1.064 -21.542 1.00 96.62 157 TYR A O 1
ATOM 1242 N N . ARG A 1 158 ? 0.134 1.189 -20.235 1.00 95.88 158 ARG A N 1
ATOM 1243 C CA . ARG A 1 158 ? -0.525 2.280 -20.975 1.00 95.88 158 ARG A CA 1
ATOM 1244 C C . ARG A 1 158 ? 0.301 3.564 -20.930 1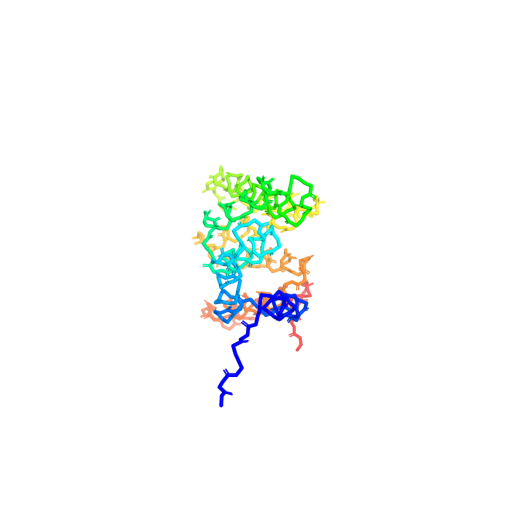.00 95.88 158 ARG A C 1
ATOM 1246 O O . ARG A 1 158 ? 0.660 4.066 -21.986 1.00 95.88 158 ARG A O 1
ATOM 1253 N N . ASP A 1 159 ? 0.709 3.997 -19.737 1.00 95.50 159 ASP A N 1
ATOM 1254 C CA . ASP A 1 159 ? 1.547 5.189 -19.543 1.00 95.50 159 ASP A CA 1
ATOM 1255 C C . ASP A 1 159 ? 2.858 5.088 -20.358 1.00 95.50 159 ASP A C 1
ATOM 1257 O O . ASP A 1 159 ? 3.301 6.059 -20.971 1.00 95.50 159 ASP A O 1
ATOM 1261 N N . THR A 1 160 ? 3.464 3.894 -20.424 1.00 95.69 160 THR A N 1
ATOM 1262 C CA . THR A 1 160 ? 4.684 3.657 -21.218 1.00 95.69 160 THR A CA 1
ATOM 1263 C C . THR A 1 160 ? 4.413 3.745 -22.724 1.00 95.69 160 THR A C 1
ATOM 1265 O O . THR A 1 160 ? 5.219 4.327 -23.447 1.00 95.69 160 THR A O 1
ATOM 1268 N N . LEU A 1 161 ? 3.296 3.193 -23.213 1.00 95.62 161 LEU A N 1
ATOM 1269 C CA . LEU A 1 161 ? 2.904 3.294 -24.625 1.00 95.62 161 LEU A CA 1
ATOM 1270 C C . LEU A 1 161 ? 2.588 4.731 -25.042 1.00 95.62 161 LEU A C 1
ATOM 1272 O O . LEU A 1 161 ? 3.019 5.148 -26.113 1.00 95.62 161 LEU A O 1
ATOM 1276 N N . ASP A 1 162 ? 1.886 5.481 -24.197 1.00 95.38 162 ASP A N 1
ATOM 1277 C CA . ASP A 1 162 ? 1.489 6.863 -24.478 1.00 95.38 162 ASP A CA 1
ATOM 1278 C C . ASP A 1 162 ? 2.702 7.807 -24.565 1.00 95.38 162 ASP A C 1
ATOM 1280 O O . ASP A 1 162 ? 2.648 8.840 -25.230 1.00 95.38 162 ASP A O 1
ATOM 1284 N N . SER A 1 163 ? 3.820 7.439 -23.926 1.00 93.19 163 SER A N 1
ATOM 1285 C CA . SER A 1 163 ? 5.093 8.168 -24.015 1.00 93.19 163 SER A CA 1
ATOM 1286 C C . SER A 1 163 ? 5.921 7.866 -25.272 1.00 93.19 163 SER A C 1
ATOM 1288 O O . SER A 1 163 ? 6.913 8.555 -25.522 1.00 93.19 163 SER A O 1
ATOM 1290 N N . ALA A 1 164 ? 5.546 6.851 -26.058 1.00 95.06 164 ALA A N 1
ATOM 1291 C CA . ALA A 1 164 ? 6.302 6.438 -27.234 1.00 95.06 164 ALA A CA 1
ATOM 1292 C C . ALA A 1 164 ? 6.250 7.501 -28.343 1.00 95.06 164 ALA A C 1
ATOM 1294 O O . ALA A 1 164 ? 5.191 8.017 -28.696 1.00 95.06 164 ALA A O 1
ATOM 1295 N N . GLN A 1 165 ? 7.402 7.793 -28.941 1.00 94.81 165 GLN A N 1
ATOM 1296 C CA . GLN A 1 165 ? 7.566 8.824 -29.969 1.00 94.81 165 GLN A CA 1
ATOM 1297 C C . GLN A 1 165 ? 7.521 8.255 -31.393 1.00 94.81 165 GLN A C 1
ATOM 1299 O O . GLN A 1 165 ? 7.546 9.009 -32.366 1.00 94.81 165 GLN A O 1
ATOM 1304 N N . SER A 1 166 ? 7.480 6.927 -31.541 1.00 96.38 166 SER A N 1
ATOM 1305 C CA . SER A 1 166 ? 7.444 6.262 -32.844 1.00 96.38 166 SER A CA 1
ATOM 1306 C C . SER A 1 166 ? 6.781 4.884 -32.807 1.00 96.38 166 SER A C 1
ATOM 1308 O O . SER A 1 166 ? 6.778 4.195 -31.785 1.00 96.38 166 SER A O 1
ATOM 1310 N N . ASP A 1 167 ? 6.318 4.420 -33.970 1.00 96.44 167 ASP A N 1
ATOM 1311 C CA . ASP A 1 167 ? 5.783 3.062 -34.144 1.00 96.44 167 ASP A CA 1
ATOM 1312 C C . ASP A 1 167 ? 6.810 1.972 -33.799 1.00 96.44 167 ASP A C 1
ATOM 1314 O O . ASP A 1 167 ? 6.459 0.900 -33.299 1.00 96.44 167 ASP A O 1
ATOM 1318 N N . ALA A 1 168 ? 8.099 2.245 -34.031 1.00 96.88 168 ALA A N 1
ATOM 1319 C CA . ALA A 1 168 ? 9.182 1.336 -33.675 1.00 96.88 168 ALA A CA 1
ATOM 1320 C C . ALA A 1 168 ? 9.306 1.171 -32.150 1.00 96.88 168 ALA A C 1
ATOM 1322 O O . ALA A 1 168 ? 9.495 0.053 -31.662 1.00 96.88 168 ALA A O 1
ATOM 1323 N N . GLU A 1 169 ? 9.152 2.259 -31.391 1.00 95.69 169 GLU A N 1
ATOM 1324 C CA . GLU A 1 169 ? 9.127 2.218 -29.927 1.00 95.69 169 GLU A CA 1
ATOM 1325 C C . GLU A 1 169 ? 7.886 1.497 -29.407 1.00 95.69 169 GLU A C 1
ATOM 1327 O O . GLU A 1 169 ? 8.019 0.613 -28.561 1.00 95.69 169 GLU A O 1
ATOM 1332 N N . ILE A 1 170 ? 6.707 1.774 -29.972 1.00 96.25 170 ILE A N 1
ATOM 1333 C CA . ILE A 1 170 ? 5.462 1.060 -29.644 1.00 96.25 170 ILE A CA 1
ATOM 1334 C C . ILE A 1 170 ? 5.640 -0.450 -29.846 1.00 96.25 170 ILE A C 1
ATOM 1336 O O . ILE A 1 170 ? 5.301 -1.252 -28.970 1.00 96.25 170 ILE A O 1
ATOM 1340 N N . LEU A 1 171 ? 6.209 -0.865 -30.984 1.00 96.62 171 LEU A N 1
ATOM 1341 C CA . LEU A 1 171 ? 6.479 -2.272 -31.272 1.00 96.62 171 LEU A CA 1
ATOM 1342 C C . LEU A 1 171 ? 7.456 -2.882 -30.258 1.00 96.62 171 LEU A C 1
ATOM 1344 O O . LEU A 1 171 ? 7.240 -4.006 -29.793 1.00 96.62 171 LEU A O 1
ATOM 134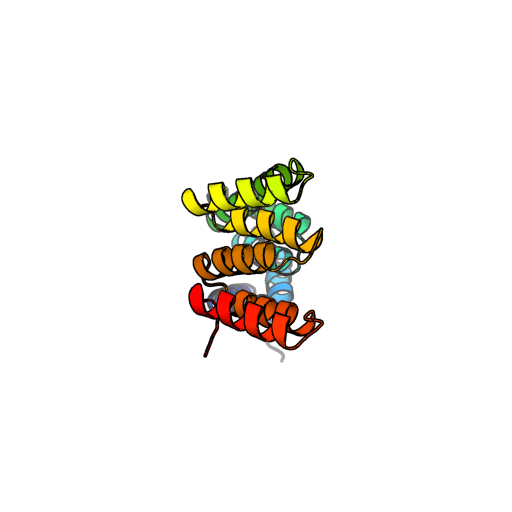8 N N . ASN A 1 172 ? 8.507 -2.149 -29.887 1.00 96.56 172 ASN A N 1
ATOM 1349 C CA . ASN A 1 172 ? 9.480 -2.602 -28.897 1.00 96.56 172 ASN A CA 1
ATOM 1350 C C . ASN A 1 172 ? 8.854 -2.753 -27.499 1.00 96.56 172 ASN A C 1
ATOM 1352 O O . ASN A 1 172 ? 9.019 -3.797 -26.867 1.00 96.56 172 ASN A O 1
ATOM 1356 N N . ILE A 1 173 ? 8.073 -1.769 -27.043 1.00 96.62 173 ILE A N 1
ATOM 1357 C CA . ILE A 1 173 ? 7.336 -1.816 -25.771 1.00 96.62 173 ILE A CA 1
ATOM 1358 C C . ILE A 1 173 ? 6.411 -3.037 -25.757 1.00 96.62 173 ILE A C 1
ATOM 1360 O O . ILE A 1 173 ? 6.494 -3.872 -24.854 1.00 96.62 173 ILE A O 1
ATOM 1364 N N . ASN A 1 174 ? 5.598 -3.208 -26.804 1.00 96.00 174 ASN A N 1
ATOM 1365 C CA . ASN A 1 174 ? 4.703 -4.355 -26.957 1.00 96.00 174 ASN A CA 1
ATOM 1366 C C . ASN A 1 174 ? 5.446 -5.688 -26.866 1.00 96.00 174 ASN A C 1
ATOM 1368 O O . ASN A 1 174 ? 5.007 -6.598 -26.154 1.00 96.00 174 ASN A O 1
ATOM 1372 N N . LYS A 1 175 ? 6.580 -5.806 -27.562 1.00 96.31 175 LYS A N 1
ATOM 1373 C CA . LYS A 1 175 ? 7.421 -7.001 -27.538 1.00 96.31 175 LYS A CA 1
ATOM 1374 C C . LYS A 1 175 ? 7.936 -7.285 -26.127 1.00 96.31 175 LYS A C 1
ATOM 1376 O O . LYS A 1 175 ? 7.774 -8.407 -25.648 1.00 96.31 175 LYS A O 1
ATOM 1381 N N . ILE A 1 176 ? 8.521 -6.298 -25.446 1.00 96.31 176 ILE A N 1
ATOM 1382 C CA . ILE A 1 176 ? 9.120 -6.507 -24.120 1.00 96.31 176 ILE A CA 1
ATOM 1383 C C . ILE A 1 176 ? 8.057 -6.828 -23.064 1.00 96.31 176 ILE A C 1
ATOM 1385 O O . ILE A 1 176 ? 8.237 -7.783 -22.303 1.00 96.31 176 ILE A O 1
ATOM 1389 N N . PHE A 1 177 ? 6.935 -6.107 -23.030 1.00 95.75 177 PHE A N 1
ATOM 1390 C CA . PHE A 1 177 ? 5.854 -6.401 -22.083 1.00 95.75 177 PHE A CA 1
ATOM 1391 C C . PHE A 1 177 ? 5.255 -7.794 -22.316 1.00 95.75 177 PHE A C 1
ATOM 1393 O O . PHE A 1 177 ? 4.993 -8.519 -21.355 1.00 95.75 177 PHE A O 1
ATOM 1400 N N . THR A 1 178 ? 5.110 -8.220 -23.574 1.00 94.94 178 THR A N 1
ATOM 1401 C CA . THR A 1 178 ? 4.625 -9.570 -23.907 1.00 94.94 178 THR A CA 1
ATOM 1402 C C . THR A 1 178 ? 5.608 -10.653 -23.456 1.00 94.94 178 THR A C 1
ATOM 1404 O O . THR A 1 178 ? 5.200 -11.600 -22.789 1.00 94.94 178 THR A O 1
ATOM 1407 N N . LEU A 1 179 ? 6.908 -10.502 -23.745 1.00 94.94 179 LEU A N 1
ATOM 1408 C CA . LEU A 1 179 ? 7.940 -11.480 -23.362 1.00 94.94 179 LEU A CA 1
ATOM 1409 C C . LEU A 1 179 ? 8.042 -11.684 -21.844 1.00 94.94 179 LEU A C 1
ATOM 1411 O O . LEU A 1 179 ? 8.360 -12.780 -21.390 1.00 94.94 179 LEU A O 1
ATOM 1415 N N . ASN A 1 180 ? 7.743 -10.650 -21.057 1.00 92.44 180 ASN A N 1
ATOM 1416 C CA . ASN A 1 180 ? 7.737 -10.723 -19.594 1.00 92.44 180 ASN A CA 1
ATOM 1417 C C . ASN A 1 180 ? 6.375 -11.159 -19.012 1.00 92.44 180 ASN A C 1
ATOM 1419 O O . ASN A 1 180 ? 6.200 -11.227 -17.791 1.00 92.44 180 ASN A O 1
ATOM 1423 N N . GLY A 1 181 ? 5.387 -11.450 -19.866 1.00 92.62 181 GLY A N 1
ATOM 1424 C CA . GLY A 1 181 ? 4.022 -11.775 -19.454 1.00 92.62 181 GLY A CA 1
ATOM 1425 C C . GLY A 1 181 ? 3.355 -10.642 -18.669 1.00 92.62 181 GLY A C 1
ATOM 1426 O O . GLY A 1 181 ? 2.615 -10.911 -17.725 1.00 92.62 181 GLY A O 1
ATOM 1427 N N . LEU A 1 182 ? 3.693 -9.392 -18.983 1.00 91.56 182 LEU A N 1
ATOM 1428 C CA . LEU A 1 182 ? 3.158 -8.177 -18.358 1.00 91.56 182 LEU A CA 1
ATOM 1429 C C . LEU A 1 182 ? 2.036 -7.548 -19.189 1.00 91.56 182 LEU A C 1
ATOM 1431 O O . LEU A 1 182 ? 1.374 -6.626 -18.727 1.00 91.56 182 LEU A O 1
ATOM 1435 N N . LYS A 1 183 ? 1.827 -8.037 -20.414 1.00 80.56 183 LYS A N 1
ATOM 1436 C CA . LYS A 1 183 ? 0.698 -7.648 -21.248 1.00 80.56 183 LYS A CA 1
ATOM 1437 C C . LYS A 1 183 ? -0.550 -8.406 -20.794 1.00 80.56 183 LYS A C 1
ATOM 1439 O O . LYS A 1 183 ? -0.568 -9.635 -20.825 1.00 80.56 183 LYS A O 1
ATOM 1444 N N . MET A 1 184 ? -1.562 -7.661 -20.368 1.00 66.50 184 MET A N 1
ATOM 1445 C CA . MET A 1 184 ? -2.904 -8.177 -20.108 1.00 66.50 184 MET A CA 1
ATOM 1446 C C . MET A 1 184 ? -3.653 -8.297 -21.442 1.00 66.50 184 MET A C 1
ATOM 1448 O O . MET A 1 184 ? -3.478 -7.437 -22.308 1.00 66.50 184 MET A O 1
ATOM 1452 N N . VAL A 1 185 ? -4.390 -9.397 -21.630 1.00 53.12 185 VAL A N 1
ATOM 1453 C CA . VAL A 1 185 ? -5.216 -9.657 -22.827 1.00 53.12 185 VAL A CA 1
ATOM 1454 C C . VAL A 1 185 ? -6.482 -8.818 -22.773 1.00 53.12 185 VAL A C 1
ATOM 1456 O O . VAL A 1 185 ? -7.084 -8.778 -21.679 1.00 53.12 185 VAL A O 1
#

Sequence (185 aa):
MKRSINLQQLIAKAGEMAVANEWGERAYKINAAILKRDQNNSAACTRLAKYYRLNDNIEEAKQMYLKALDIDPENRGAINNLNDIEKDNEENEEVDNYGSIGDLLKAGQKSMTKGKYRLASKLFLKAYNIEPTLTAAVSLAGAYKKMDKTDLVEKLYRDTLDSAQSDAEILNINKIFTLNGLKMV

Nearest PDB structures (foldseek):
  7y4i-assembly1_A  TM=4.555E-01  e=5.359E-04  Arabidopsis thaliana
  7y4i-assembly1_B  TM=4.586E-01  e=7.534E-04  Arabidopsis thaliana
  8dtg-assembly1_A  TM=4.605E-01  e=1.564E-03  Arabidopsis thaliana
  8dth-assembly1_A  TM=4.427E-01  e=3.755E-03  Arabidopsis thaliana
  7xn7-assembly1_q  TM=3.814E-01  e=2.063E-02  Komagataella phaffii

Foldseek 3Di:
DPPDQDLVNLVVVLVVCVVVVNLDPVNLVSLVVNCVVPVLPLVSLLSNLVSCVVVVVNVSSLVSLVSSCVSPVPPPSSVVVNVVSVVVVVLVVVLVVDDALVVLQVVLVVCVVVLVLVSSLSSLVVSCVVPVDLSSLLSNLLSCVSVVVLVVLVVSLVVLLVPDPDPVSNVVSVVSCVVSVSDDD

InterPro domains:
  IPR011990 Tetratricopeptide-like helical domain superfamily [G3DSA:1.25.40.10] (4-178)
  IPR011990 Tetratricopeptide-like helical domain superfamily [SSF48452] (15-167)
  IPR019734 Tetratricopeptide repeat [PF13181] (44-75)
  IPR019734 Tetratricopeptide repeat [PS50005] (42-75)
  IPR019734 Tetratricopeptide repeat [SM00028] (42-75)
  IPR019734 Tetratricopeptide repeat [SM00028] (101-134)

pLDDT: mean 95.64, std 7.71, range [40.91, 98.81]

Solvent-accessible surface area (backbone atoms only — not comparable to full-atom values): 9866 Å² total; per-residue (Å²): 130,84,79,76,83,49,72,67,60,44,53,52,50,49,50,54,32,57,76,69,68,47,62,49,71,68,44,46,54,43,29,53,53,45,42,76,76,38,77,76,42,33,70,38,27,37,54,42,14,51,34,30,45,77,70,70,35,53,66,62,13,51,53,24,20,51,53,13,35,75,63,34,79,78,42,59,71,28,55,55,51,50,54,51,50,54,54,49,49,55,48,52,57,58,48,66,75,51,89,45,55,71,56,19,47,52,50,17,53,56,23,48,78,69,68,38,33,68,57,14,28,53,22,17,45,51,26,24,72,75,50,81,40,72,68,31,50,53,52,23,34,52,24,28,54,77,68,69,34,56,70,59,22,52,49,52,52,51,57,55,52,74,67,44,90,43,73,68,48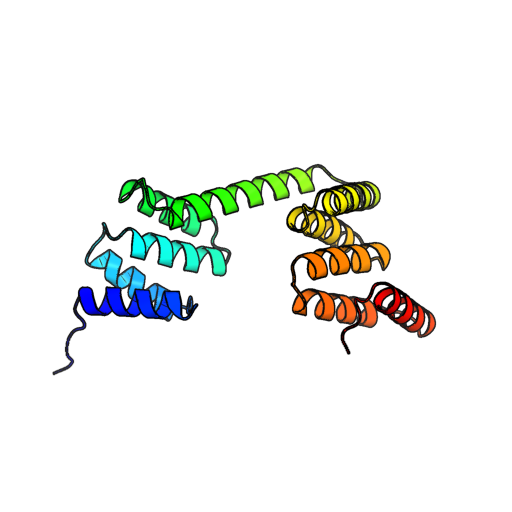,40,51,50,52,53,51,54,34,48,77,70,68,57,58,81,131